Protein AF-A0A2H0W7L7-F1 (afdb_monomer)

Mean predicted aligned error: 9.6 Å

Sequence (191 aa):
MMRGKQKNEIRKRAFTLIELLIVILIVGILATIAIVSYGNMKERAKAAKMAADLKQIETAFHLWATSEGVSSWWQEDVWKAPTDEPTLDWLSKNTSLKEWLPSALNVDNNLYVYDNDLDTFDTSVNNCANGVIYAGVNLNIWDPTLISSAEALDKQIDNGDGPKCGKLVWDKTGTDGNFIGYKLGNNSSDL

InterPro domains:
  IPR000983 General secretion pathway protein G-type pilin [PR00813] (14-39)
  IPR000983 General secretion pathway protein G-type pilin [PR00813] (50-68)
  IPR012902 Prokaryotic N-terminal methylation site [PF07963] (11-35)
  IPR012902 Prokaryotic N-terminal methylation site [TIGR02532] (12-35)
  IPR045584 Pilin-like [SSF54523] (15-143)

Foldseek 3Di:
DDDDDDDPDPDDDDDDPVNVVVVVVVVVVVVVVCVVVVVVVVLLVLLVVVLVLVVQLLQLQVVQCVVVVHFWDDAQVVQVDPDNWAFPLRCCVRHPSVVSHDPVHDRPPSQWTWHQNQDWAQPQVPPQPDRDIAQATKTKGPDLVNLVSLQSNCCVNPVSSDQPDDQWHFDCDDPVHTMIIGGSDPHNIGD

Solvent-accessible surface area (backbone atoms only — not comparable to full-atom values): 11039 Å² total; per-residue (Å²): 137,90,82,87,82,84,78,86,77,79,79,78,84,75,85,53,73,64,62,53,51,53,50,55,52,54,51,54,58,53,50,57,58,49,54,63,51,48,56,60,51,51,38,48,50,50,17,53,47,50,53,54,49,50,54,48,50,45,51,18,51,54,52,41,37,57,74,73,67,53,78,45,66,73,51,37,73,78,72,66,50,100,43,80,58,39,28,49,36,55,44,39,75,77,47,77,49,46,83,44,47,59,91,88,59,85,44,84,75,56,43,44,26,42,41,29,87,71,57,67,48,80,33,65,87,67,78,36,94,66,78,57,71,50,24,42,31,30,40,34,36,75,44,74,82,51,58,80,20,42,66,58,28,24,46,73,77,39,77,48,73,48,47,69,28,84,54,37,31,40,39,89,78,48,98,87,43,55,41,36,37,35,50,72,32,94,34,48,47,46,108

Secondary structure (DSSP, 8-state):
------------PPPPHHHHHHHHHHHHHHHHHHHHHHHHHHHHHHHHHHHHHHHHHHHHHHHHHHHHT-SBPPPGGGG--SSSS-BHHHHHHHSGGGGTS-TTS--TTS-EEEE-S--EE--GGG--SS---EE--EEEE--TTTGGGHHHHHHHHSTT--TTSSSEEEESS-TT-SEEEEESSSSSSB-

Structure (mmCIF, N/CA/C/O backbone):
data_AF-A0A2H0W7L7-F1
#
_entry.id   AF-A0A2H0W7L7-F1
#
loop_
_atom_site.group_PDB
_atom_site.id
_atom_site.type_symbol
_atom_site.label_atom_id
_atom_site.label_alt_id
_atom_site.label_comp_id
_atom_site.label_asym_id
_atom_site.label_entity_id
_atom_site.label_seq_id
_atom_site.pdbx_PDB_ins_code
_atom_site.Cartn_x
_atom_site.Cartn_y
_atom_site.Cartn_z
_atom_site.occupancy
_atom_site.B_iso_or_equiv
_atom_site.auth_seq_id
_atom_site.auth_comp_id
_atom_site.auth_asym_id
_atom_site.auth_atom_id
_atom_site.pdbx_PDB_model_num
ATOM 1 N N . MET A 1 1 ? -84.112 -1.173 36.627 1.00 44.72 1 MET A N 1
ATOM 2 C CA . MET A 1 1 ? -83.220 -2.207 36.053 1.00 44.72 1 MET A CA 1
ATOM 3 C C . MET A 1 1 ? -81.986 -1.517 35.466 1.00 44.72 1 MET A C 1
ATOM 5 O O . MET A 1 1 ? -82.106 -0.389 35.013 1.00 44.72 1 MET A O 1
ATOM 9 N N . MET A 1 2 ? -80.816 -2.147 35.600 1.00 65.12 2 MET A N 1
ATOM 10 C CA . MET A 1 2 ? -79.445 -1.615 35.452 1.00 65.12 2 MET A CA 1
ATOM 11 C C . MET A 1 2 ? -79.091 -0.942 34.109 1.00 65.12 2 MET A C 1
ATOM 13 O O . MET A 1 2 ? -79.514 -1.424 33.064 1.00 65.12 2 MET A O 1
ATOM 17 N N . ARG A 1 3 ? -78.130 0.003 34.124 1.00 62.28 3 ARG A N 1
ATOM 18 C CA . ARG A 1 3 ? -76.767 -0.224 33.568 1.00 62.28 3 ARG A CA 1
ATOM 19 C C . ARG A 1 3 ? -75.824 0.956 33.845 1.00 62.28 3 ARG A C 1
ATOM 21 O O . ARG A 1 3 ? -75.894 1.989 33.188 1.00 62.28 3 ARG A O 1
ATOM 28 N N . GLY A 1 4 ? -74.903 0.774 34.795 1.00 59.44 4 GLY A N 1
ATOM 29 C CA . GLY A 1 4 ? -73.743 1.652 34.965 1.00 59.44 4 GLY A CA 1
ATOM 30 C C . GLY A 1 4 ? -72.736 1.409 33.839 1.00 59.44 4 GLY A C 1
ATOM 31 O O . GLY A 1 4 ? -72.265 0.287 33.662 1.00 59.44 4 GLY A O 1
ATOM 32 N N . LYS A 1 5 ? -72.432 2.443 33.049 1.00 63.53 5 LYS A N 1
ATOM 33 C CA . LYS A 1 5 ? -71.366 2.413 32.036 1.00 63.53 5 LYS A CA 1
ATOM 34 C C . LYS A 1 5 ? -70.005 2.411 32.742 1.00 63.53 5 LYS A C 1
ATOM 36 O O . LYS A 1 5 ? -69.664 3.394 33.393 1.00 63.53 5 LYS A O 1
ATOM 41 N N . GLN A 1 6 ? -69.225 1.339 32.596 1.00 68.56 6 GLN A N 1
ATOM 42 C CA . GLN A 1 6 ? -67.821 1.333 33.014 1.00 68.56 6 GLN A CA 1
ATOM 43 C C . GLN A 1 6 ? -67.001 2.232 32.077 1.00 68.56 6 GLN A C 1
ATOM 45 O O . GLN A 1 6 ? -66.967 2.010 30.867 1.00 68.56 6 GLN A O 1
ATOM 50 N N . LYS A 1 7 ? -66.372 3.275 32.631 1.00 63.66 7 LYS A N 1
ATOM 51 C CA . LYS A 1 7 ? -65.394 4.111 31.925 1.00 63.66 7 LYS A CA 1
ATOM 52 C C . LYS A 1 7 ? -64.049 3.383 31.910 1.00 63.66 7 LYS A C 1
ATOM 54 O O . LYS A 1 7 ? -63.464 3.158 32.965 1.00 63.66 7 LYS A O 1
ATOM 59 N N . ASN A 1 8 ? -63.565 3.031 30.721 1.00 68.69 8 ASN A N 1
ATOM 60 C CA . ASN A 1 8 ? -62.194 2.566 30.526 1.00 68.69 8 ASN A CA 1
ATOM 61 C C . ASN A 1 8 ? -61.240 3.766 30.607 1.00 68.69 8 ASN A C 1
ATOM 63 O O . ASN A 1 8 ? -60.985 4.435 29.609 1.00 68.69 8 ASN A O 1
ATOM 67 N N . GLU A 1 9 ? -60.726 4.044 31.803 1.00 68.44 9 GLU A N 1
ATOM 68 C CA . GLU A 1 9 ? -59.615 4.976 32.007 1.00 68.44 9 GLU A CA 1
ATOM 69 C C . GLU A 1 9 ? -58.318 4.313 31.515 1.00 68.44 9 GLU A C 1
ATOM 71 O O . GLU A 1 9 ? -57.808 3.365 32.121 1.00 68.44 9 GLU A O 1
ATOM 76 N N . ILE A 1 10 ? -57.780 4.791 30.390 1.00 73.56 10 ILE A N 1
ATOM 77 C CA . ILE A 1 10 ? -56.475 4.359 29.878 1.00 73.56 10 ILE A CA 1
ATOM 78 C C . ILE A 1 10 ? -55.415 4.864 30.864 1.00 73.56 10 ILE A C 1
ATOM 80 O O . ILE A 1 10 ? -55.089 6.051 30.887 1.00 73.56 10 ILE A O 1
ATOM 84 N N . ARG A 1 11 ? -54.875 3.968 31.700 1.00 76.00 11 ARG A N 1
ATOM 85 C CA . ARG A 1 11 ? -53.783 4.304 32.624 1.00 76.00 11 ARG A CA 1
ATOM 86 C C . ARG A 1 11 ? -52.576 4.795 31.821 1.00 76.00 11 ARG A C 1
ATOM 88 O O . ARG A 1 11 ? -51.924 4.005 31.138 1.00 76.00 11 ARG A O 1
ATOM 95 N N . LYS A 1 12 ? -52.261 6.090 31.917 1.00 74.00 12 LYS A N 1
ATOM 96 C CA . LYS A 1 12 ? -51.020 6.648 31.371 1.00 74.00 12 LYS A CA 1
ATOM 97 C C . LYS A 1 12 ? -49.845 6.048 32.144 1.00 74.00 12 LYS A C 1
ATOM 99 O O . LYS A 1 12 ? -49.725 6.263 33.347 1.00 74.00 12 LYS A O 1
ATOM 104 N N . ARG A 1 13 ? -49.006 5.261 31.466 1.00 77.94 13 ARG A N 1
ATOM 105 C CA . ARG A 1 13 ? -47.748 4.759 32.033 1.00 77.94 13 ARG A CA 1
ATOM 106 C C . ARG A 1 13 ? -46.771 5.932 32.110 1.00 77.94 13 ARG A C 1
ATOM 108 O O . ARG A 1 13 ? -46.435 6.506 31.079 1.00 77.94 13 ARG A O 1
ATOM 115 N N . ALA A 1 14 ? -46.374 6.309 33.320 1.00 78.12 14 ALA A N 1
ATOM 116 C CA . ALA A 1 14 ? -45.313 7.281 33.554 1.00 78.12 14 ALA A CA 1
ATOM 117 C C . ALA A 1 14 ? -43.990 6.528 33.742 1.00 78.12 14 ALA A C 1
ATOM 119 O O . ALA A 1 14 ? -43.955 5.531 34.460 1.00 78.12 14 ALA A O 1
ATOM 120 N N . PHE A 1 15 ? -42.937 6.992 33.071 1.00 81.44 15 PHE A N 1
ATOM 121 C CA . PHE A 1 15 ? -41.586 6.448 33.202 1.00 81.44 15 PHE A CA 1
ATOM 122 C C . PHE A 1 15 ? -41.033 6.773 34.592 1.00 81.44 15 PHE A C 1
ATOM 124 O O . PHE A 1 15 ? -41.210 7.890 35.085 1.00 81.44 15 PHE A O 1
ATOM 131 N N . THR A 1 16 ? -40.363 5.818 35.228 1.00 91.75 16 THR A N 1
ATOM 132 C CA . THR A 1 16 ? -39.715 6.058 36.519 1.00 91.75 16 THR A CA 1
ATOM 133 C C . THR A 1 16 ? -38.332 6.687 36.323 1.00 91.75 16 THR A C 1
ATOM 135 O O . THR A 1 16 ? -37.633 6.417 35.346 1.00 91.75 16 THR A O 1
ATOM 138 N N . LEU A 1 17 ? -37.900 7.521 37.277 1.00 91.50 17 LEU A N 1
ATOM 139 C CA . LEU A 1 17 ? -36.546 8.095 37.262 1.00 91.50 17 LEU A CA 1
ATOM 140 C C . LEU A 1 17 ? -35.463 7.008 37.305 1.00 91.50 17 LEU A C 1
ATOM 142 O O . LEU A 1 17 ? -34.405 7.172 36.705 1.00 91.50 17 LEU A O 1
ATOM 146 N N . ILE A 1 18 ? -35.739 5.891 37.986 1.00 94.00 18 ILE A N 1
ATOM 147 C CA . ILE A 1 18 ? -34.805 4.768 38.082 1.00 94.00 18 ILE A CA 1
ATOM 148 C C . ILE A 1 18 ? -34.650 4.031 36.748 1.00 94.00 18 ILE A C 1
ATOM 150 O O . ILE A 1 18 ? -33.531 3.674 36.393 1.00 94.00 18 ILE A O 1
ATOM 154 N N . GLU A 1 19 ? -35.727 3.870 35.969 1.00 92.25 19 GLU A N 1
ATOM 155 C CA . GLU A 1 19 ? -35.634 3.305 34.617 1.00 92.25 19 GLU A CA 1
ATOM 156 C C . GLU A 1 19 ? -34.755 4.180 33.722 1.00 92.25 19 GLU A C 1
ATOM 158 O O . GLU A 1 19 ? -33.880 3.662 33.032 1.00 92.25 19 GLU A O 1
ATOM 163 N N . LEU A 1 20 ? -34.919 5.505 33.776 1.00 92.12 20 LEU A N 1
ATOM 164 C CA . LEU A 1 20 ? -34.076 6.412 32.996 1.00 92.12 20 LEU A CA 1
ATOM 165 C C . LEU A 1 20 ? -32.609 6.375 33.459 1.00 92.12 20 LEU A C 1
ATOM 167 O O . LEU A 1 20 ? -31.703 6.384 32.627 1.00 92.12 20 LEU A O 1
ATOM 171 N N . LEU A 1 21 ? -32.368 6.285 34.771 1.00 94.38 21 LEU A N 1
ATOM 172 C CA . LEU A 1 21 ? -31.023 6.227 35.350 1.00 94.38 21 LEU A CA 1
ATOM 173 C C . LEU A 1 21 ? -30.265 4.959 34.937 1.00 94.38 21 LEU A C 1
ATOM 175 O O . LEU A 1 21 ? -29.088 5.026 34.586 1.00 94.38 21 LEU A O 1
ATOM 179 N N . ILE A 1 22 ? -30.935 3.806 34.932 1.00 95.50 22 ILE A N 1
ATOM 180 C CA . ILE A 1 22 ? -30.327 2.544 34.493 1.00 95.50 22 ILE A CA 1
ATOM 181 C C . ILE A 1 22 ? -30.002 2.596 32.995 1.00 95.50 22 ILE A C 1
ATOM 183 O O . ILE A 1 22 ? -28.950 2.114 32.579 1.00 95.50 22 ILE A O 1
ATOM 187 N N . VAL A 1 23 ? -30.853 3.224 32.178 1.00 95.56 23 VAL A N 1
ATOM 188 C CA . VAL A 1 23 ? -30.609 3.348 30.733 1.00 95.56 23 VAL A CA 1
ATOM 189 C C . VAL A 1 23 ? -29.354 4.170 30.450 1.00 95.56 23 VAL A C 1
ATOM 191 O O . VAL A 1 23 ? -28.492 3.710 29.703 1.00 95.56 23 VAL A O 1
ATOM 194 N N . ILE A 1 24 ? -29.202 5.347 31.064 1.00 96.00 24 ILE A N 1
ATOM 195 C CA . ILE A 1 24 ? -28.004 6.174 30.844 1.00 96.00 24 ILE A CA 1
ATOM 196 C C . ILE A 1 24 ? -26.735 5.501 31.383 1.00 96.00 24 ILE A C 1
ATOM 198 O O . ILE A 1 24 ? -25.677 5.634 30.773 1.00 96.00 24 ILE A O 1
ATOM 202 N N . LEU A 1 25 ? -26.844 4.729 32.472 1.00 96.75 25 LEU A N 1
ATOM 203 C CA . LEU A 1 25 ? -25.743 3.933 33.015 1.00 96.75 25 LEU A CA 1
ATOM 204 C C . LEU A 1 25 ? -25.278 2.878 32.002 1.00 96.75 25 LEU A C 1
ATOM 206 O O . LEU A 1 25 ? -24.089 2.790 31.704 1.00 96.75 25 LEU A O 1
ATOM 210 N N . ILE A 1 26 ? -26.213 2.103 31.444 1.00 96.75 26 ILE A N 1
ATOM 211 C CA . ILE A 1 26 ? -25.903 1.059 30.459 1.00 96.75 26 ILE A CA 1
ATOM 212 C C . ILE A 1 26 ? -25.334 1.681 29.178 1.00 96.75 26 ILE A C 1
ATOM 214 O O . ILE A 1 26 ? -24.312 1.213 28.680 1.00 96.75 26 ILE A O 1
ATOM 218 N N . VAL A 1 27 ? -25.940 2.759 28.664 1.00 96.56 27 VAL A N 1
ATOM 219 C CA . VAL A 1 27 ? -25.436 3.468 27.475 1.00 96.56 27 VAL A CA 1
ATOM 220 C C . VAL A 1 27 ? -24.028 4.017 27.719 1.00 96.56 27 VAL A C 1
ATOM 222 O O . VAL A 1 27 ? -23.180 3.899 26.838 1.00 96.56 27 VAL A O 1
ATOM 225 N N . GLY A 1 28 ? -23.743 4.543 28.914 1.00 96.56 28 GLY A N 1
ATOM 226 C CA . GLY A 1 28 ? -22.406 5.006 29.290 1.00 96.56 28 GLY A CA 1
ATOM 227 C C . GLY A 1 28 ? -21.351 3.897 29.244 1.00 96.56 28 GLY A C 1
ATOM 228 O O . GLY A 1 28 ? -20.274 4.103 28.688 1.00 96.56 28 GLY A O 1
ATOM 229 N N . ILE A 1 29 ? -21.670 2.705 29.760 1.00 96.12 29 ILE A N 1
ATOM 230 C CA . ILE A 1 29 ? -20.767 1.540 29.722 1.00 96.12 29 ILE A CA 1
ATOM 231 C C . ILE A 1 29 ? -20.553 1.050 28.283 1.00 96.12 29 ILE A C 1
ATOM 233 O O . ILE A 1 29 ? -19.429 0.755 27.886 1.00 96.12 29 ILE A O 1
ATOM 237 N N . LEU A 1 30 ? -21.614 0.974 27.476 1.00 96.75 30 LEU A N 1
ATOM 238 C CA . LEU A 1 30 ? -21.496 0.544 26.080 1.00 96.75 30 LEU A CA 1
ATOM 239 C C . LEU A 1 30 ? -20.689 1.547 25.240 1.00 96.75 30 LEU A C 1
ATOM 241 O O . LEU A 1 30 ? -19.894 1.139 24.392 1.00 96.75 30 LEU A O 1
ATOM 245 N N . ALA A 1 31 ? -20.850 2.848 25.496 1.00 95.50 31 ALA A N 1
ATOM 246 C CA . ALA A 1 31 ? -20.144 3.901 24.775 1.00 95.50 31 ALA A CA 1
ATOM 247 C C . ALA A 1 31 ? -18.623 3.850 24.993 1.00 95.50 31 ALA A C 1
ATOM 249 O O . ALA A 1 31 ? -17.867 4.006 24.034 1.00 95.50 31 ALA A O 1
ATOM 250 N N . THR A 1 32 ? -18.151 3.590 26.218 1.00 94.62 32 THR A N 1
ATOM 251 C CA . THR A 1 32 ? -16.704 3.528 26.500 1.00 94.62 32 THR A CA 1
ATOM 252 C C . THR A 1 32 ? -16.025 2.354 25.793 1.00 94.62 32 THR A C 1
ATOM 254 O O . THR A 1 32 ? -14.963 2.534 25.196 1.00 94.62 32 THR A O 1
ATOM 257 N N . ILE A 1 33 ? -16.658 1.175 25.778 1.00 92.81 33 ILE A N 1
ATOM 258 C CA . ILE A 1 33 ? -16.157 -0.007 25.054 1.00 92.81 33 ILE A CA 1
ATOM 259 C C . ILE A 1 33 ? -16.105 0.266 23.543 1.00 92.81 33 ILE A C 1
ATOM 261 O O . ILE A 1 33 ? -15.116 -0.062 22.881 1.00 92.81 33 ILE A O 1
ATOM 265 N N . ALA A 1 34 ? -17.145 0.903 22.999 1.00 91.88 34 ALA A N 1
ATOM 266 C CA . ALA A 1 34 ? -17.220 1.228 21.578 1.00 91.88 34 ALA A CA 1
ATOM 267 C C . ALA A 1 34 ? -16.090 2.172 21.128 1.00 91.88 34 ALA A C 1
ATOM 269 O O . ALA A 1 34 ? -15.500 1.949 20.072 1.00 91.88 34 ALA A O 1
ATOM 270 N N . ILE A 1 35 ? -15.744 3.185 21.933 1.00 90.44 35 ILE A N 1
ATOM 271 C CA . ILE A 1 35 ? -14.691 4.160 21.599 1.00 90.44 35 ILE A CA 1
ATOM 272 C C . ILE A 1 35 ? -13.319 3.486 21.465 1.00 90.44 35 ILE A C 1
ATOM 274 O O . ILE A 1 35 ? -12.625 3.706 20.472 1.00 90.44 35 ILE A O 1
ATOM 278 N N . VAL A 1 36 ? -12.936 2.639 22.427 1.00 88.31 36 VAL A N 1
ATOM 279 C CA . VAL A 1 36 ? -11.635 1.943 22.393 1.00 88.31 36 VAL A CA 1
ATOM 280 C C . VAL A 1 36 ? -11.565 0.976 21.209 1.00 88.31 36 VAL A C 1
ATOM 282 O O . VAL A 1 36 ? -10.558 0.917 20.505 1.00 88.31 36 VAL A O 1
ATOM 285 N N . SER A 1 37 ? -12.651 0.248 20.940 1.00 88.25 37 SER A N 1
ATOM 286 C CA . SER A 1 37 ? -12.724 -0.664 19.796 1.00 88.25 37 SER A CA 1
ATOM 287 C C . SER A 1 37 ? -12.615 0.073 18.454 1.00 88.25 37 SER A C 1
ATOM 289 O O . SER A 1 37 ? -11.928 -0.397 17.545 1.00 88.25 37 SER A O 1
ATOM 291 N N . TYR A 1 38 ? -13.236 1.250 18.335 1.00 88.81 38 TYR A N 1
ATOM 292 C CA . TYR A 1 38 ? -13.267 2.031 17.099 1.00 88.81 38 TYR A CA 1
ATOM 293 C C . TYR A 1 38 ? -11.879 2.472 16.613 1.00 88.81 38 TYR A C 1
ATOM 295 O O . TYR A 1 38 ? -11.607 2.380 15.415 1.00 88.81 38 TYR A O 1
ATOM 303 N N . GLY A 1 39 ? -10.986 2.887 17.519 1.00 85.25 39 GLY A N 1
ATOM 304 C CA . GLY A 1 39 ? -9.608 3.259 17.165 1.00 85.25 39 GLY A CA 1
ATOM 305 C C . GLY A 1 39 ? -8.859 2.118 16.470 1.00 85.25 39 GLY A C 1
ATOM 306 O O . GLY A 1 39 ? -8.406 2.268 15.335 1.00 85.25 39 GLY A O 1
ATOM 307 N N . ASN A 1 40 ? -8.857 0.938 17.095 1.00 84.19 40 ASN A N 1
ATOM 308 C CA . ASN A 1 40 ? -8.197 -0.259 16.565 1.00 84.19 40 ASN A CA 1
ATOM 309 C C . ASN A 1 40 ? -8.807 -0.730 15.232 1.00 84.19 40 ASN A C 1
ATOM 311 O O . ASN A 1 40 ? -8.094 -1.198 14.343 1.00 84.19 40 ASN A O 1
ATOM 315 N N . MET A 1 41 ? -10.133 -0.627 15.076 1.00 88.25 41 MET A N 1
ATOM 316 C CA . MET A 1 41 ? -10.801 -0.974 13.815 1.00 88.25 41 MET A CA 1
ATOM 317 C C . MET A 1 41 ? -10.397 -0.030 12.680 1.00 88.25 41 MET A C 1
ATOM 319 O O . MET A 1 41 ? -10.169 -0.488 11.561 1.00 88.25 41 MET A O 1
ATOM 323 N N . LYS A 1 42 ? -10.273 1.272 12.960 1.00 88.69 42 LYS A N 1
ATOM 324 C CA . LYS A 1 42 ? -9.879 2.278 11.968 1.00 88.69 42 LYS A CA 1
ATOM 325 C C . LYS A 1 42 ? -8.464 2.034 11.438 1.00 88.69 42 LYS A C 1
ATOM 327 O O . LYS A 1 42 ? -8.264 2.099 10.229 1.00 88.69 42 LYS A O 1
ATOM 332 N N . GLU A 1 43 ? -7.505 1.733 12.309 1.00 87.56 43 GLU A N 1
ATOM 333 C CA . GLU A 1 43 ? -6.121 1.426 11.909 1.00 87.56 43 GLU A CA 1
ATOM 334 C C . GLU A 1 43 ? -6.041 0.154 11.060 1.00 87.56 43 GLU A C 1
ATOM 336 O O . GLU A 1 43 ? -5.433 0.151 9.991 1.00 87.56 43 GLU A O 1
ATOM 341 N N . ARG A 1 44 ? -6.749 -0.910 11.459 1.00 88.62 44 ARG A N 1
ATOM 342 C CA . ARG A 1 44 ? -6.827 -2.148 10.665 1.00 88.62 44 ARG A CA 1
ATOM 343 C C . ARG A 1 44 ? -7.475 -1.929 9.300 1.00 88.62 44 ARG A C 1
ATOM 345 O O . ARG A 1 44 ? -7.012 -2.502 8.319 1.00 88.62 44 ARG A O 1
ATOM 352 N N . ALA A 1 45 ? -8.517 -1.100 9.225 1.00 90.69 45 ALA A N 1
ATOM 353 C CA . ALA A 1 45 ? -9.172 -0.760 7.964 1.00 90.69 45 ALA A CA 1
ATOM 354 C C . ALA A 1 45 ? -8.247 0.038 7.032 1.00 90.69 45 ALA A C 1
ATOM 356 O O . ALA A 1 45 ? -8.211 -0.237 5.834 1.00 90.69 45 ALA A O 1
ATOM 357 N N . LYS A 1 46 ? -7.464 0.982 7.577 1.00 89.75 46 LYS A N 1
ATOM 358 C CA .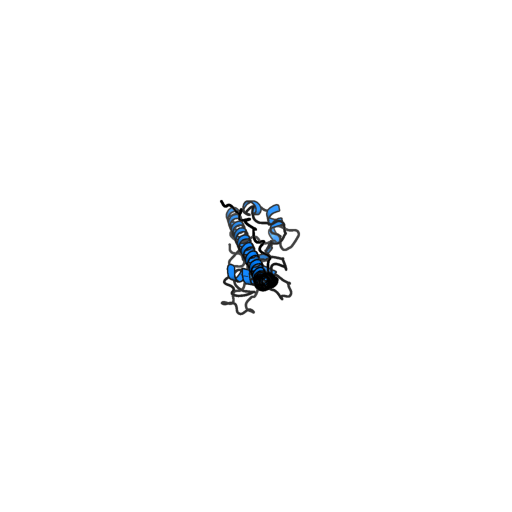 LYS A 1 46 ? -6.423 1.692 6.820 1.00 89.75 46 LYS A CA 1
ATOM 359 C C . LYS A 1 46 ? -5.372 0.726 6.280 1.00 89.75 46 LYS A C 1
ATOM 361 O O . LYS A 1 46 ? -5.131 0.732 5.079 1.00 89.75 46 LYS A O 1
ATOM 366 N N . ALA A 1 47 ? -4.818 -0.135 7.135 1.00 91.00 47 ALA A N 1
ATOM 367 C CA . ALA A 1 47 ? -3.838 -1.140 6.728 1.00 91.00 47 ALA A CA 1
ATOM 368 C C . ALA A 1 47 ? -4.394 -2.083 5.648 1.00 91.00 47 ALA A C 1
ATOM 370 O O . ALA A 1 47 ? -3.736 -2.322 4.645 1.00 91.00 47 ALA A O 1
ATOM 371 N N . ALA A 1 48 ? -5.636 -2.557 5.789 1.00 92.00 48 ALA A N 1
ATOM 372 C CA . ALA A 1 48 ? -6.266 -3.414 4.784 1.00 92.00 48 ALA A CA 1
ATOM 373 C C . ALA A 1 48 ? -6.450 -2.707 3.433 1.00 92.00 48 ALA A C 1
ATOM 375 O O . ALA A 1 48 ? -6.210 -3.305 2.383 1.00 92.00 48 ALA A O 1
ATOM 376 N N . LYS A 1 49 ? -6.836 -1.424 3.450 1.00 91.12 49 LYS A N 1
ATOM 377 C CA . LYS A 1 49 ? -6.912 -0.614 2.232 1.0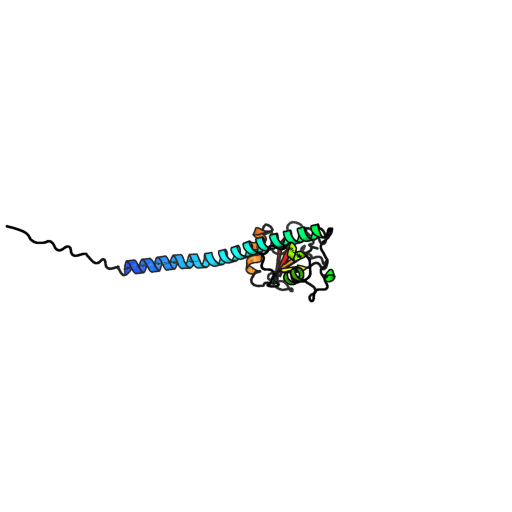0 91.12 49 LYS A CA 1
ATOM 378 C C . LYS A 1 49 ? -5.535 -0.454 1.587 1.00 91.12 49 LYS A C 1
ATOM 380 O O . LYS A 1 49 ? -5.409 -0.713 0.398 1.00 91.12 49 LYS A O 1
ATOM 385 N N . MET A 1 50 ? -4.522 -0.076 2.365 1.00 90.25 50 MET A N 1
ATOM 386 C CA . MET A 1 50 ? -3.152 0.074 1.866 1.00 90.25 50 MET A CA 1
ATOM 387 C C . MET A 1 50 ? -2.627 -1.235 1.280 1.00 90.25 50 MET A C 1
ATOM 389 O O . MET A 1 50 ? -2.068 -1.227 0.195 1.00 90.25 50 MET A O 1
ATOM 393 N N . ALA A 1 51 ? -2.867 -2.372 1.935 1.00 92.06 51 ALA A N 1
ATOM 394 C CA . ALA A 1 51 ? -2.457 -3.672 1.418 1.00 92.06 51 ALA A CA 1
ATOM 395 C C . ALA A 1 51 ? -3.111 -4.005 0.072 1.00 92.06 51 ALA A C 1
ATOM 397 O O . ALA A 1 51 ? -2.460 -4.557 -0.814 1.00 92.06 51 ALA A O 1
ATOM 398 N N . ALA A 1 52 ? -4.394 -3.677 -0.089 1.00 92.56 52 ALA A N 1
ATOM 399 C CA . ALA A 1 52 ? -5.097 -3.865 -1.351 1.00 92.56 52 ALA A CA 1
ATOM 400 C C . ALA A 1 52 ? -4.578 -2.923 -2.448 1.00 92.56 52 ALA A C 1
ATOM 402 O O . ALA A 1 52 ? -4.433 -3.354 -3.592 1.00 92.56 52 ALA A O 1
ATOM 403 N N . ASP A 1 53 ? -4.307 -1.664 -2.104 1.00 92.12 53 ASP A N 1
ATOM 404 C CA . ASP A 1 53 ? -3.769 -0.655 -3.018 1.00 92.12 53 ASP A CA 1
ATOM 405 C C . ASP A 1 53 ? -2.344 -1.046 -3.471 1.00 92.12 53 ASP A C 1
ATOM 407 O O . ASP A 1 53 ? -2.078 -1.097 -4.668 1.00 92.12 53 ASP A O 1
ATOM 411 N N . LEU A 1 54 ? -1.462 -1.448 -2.547 1.00 92.00 54 LEU A N 1
ATOM 412 C CA . LEU A 1 54 ? -0.091 -1.889 -2.841 1.00 92.00 54 LEU A CA 1
ATOM 413 C C . LEU A 1 54 ? -0.046 -3.112 -3.760 1.00 92.00 54 LEU A C 1
ATOM 415 O O . LEU A 1 54 ? 0.680 -3.103 -4.745 1.00 92.00 54 LEU A O 1
ATOM 419 N N . LYS A 1 55 ? -0.868 -4.138 -3.502 1.00 92.38 55 LYS A N 1
ATOM 420 C CA . LYS A 1 55 ? -0.941 -5.330 -4.370 1.00 92.38 55 LYS A CA 1
ATOM 421 C C . LYS A 1 55 ? -1.428 -5.001 -5.781 1.00 92.38 55 LYS A C 1
ATOM 423 O O . LYS A 1 55 ? -0.991 -5.614 -6.754 1.00 92.38 55 LYS A O 1
ATOM 428 N N . GLN A 1 56 ? -2.357 -4.054 -5.897 1.00 94.06 56 GLN A N 1
ATOM 429 C CA . GLN A 1 56 ? -2.834 -3.563 -7.189 1.00 94.06 56 GLN A CA 1
ATOM 430 C C . GLN A 1 56 ? -1.734 -2.816 -7.944 1.00 94.06 56 GLN A C 1
ATOM 432 O O . GLN A 1 56 ? -1.566 -3.045 -9.139 1.00 94.06 56 GLN A O 1
ATOM 437 N N . ILE A 1 57 ? -0.978 -1.963 -7.247 1.00 93.94 57 ILE A N 1
ATOM 438 C CA . ILE A 1 57 ? 0.162 -1.239 -7.814 1.00 93.94 57 ILE A CA 1
ATOM 439 C C . ILE A 1 57 ? 1.244 -2.223 -8.259 1.00 93.94 57 ILE A C 1
ATOM 441 O O . ILE A 1 57 ? 1.658 -2.170 -9.408 1.00 93.94 57 ILE A O 1
ATOM 445 N N . GLU A 1 58 ? 1.630 -3.173 -7.405 1.00 92.94 58 GLU A N 1
ATOM 446 C CA . GLU A 1 58 ? 2.589 -4.234 -7.733 1.00 92.94 58 GLU A CA 1
ATOM 447 C C . GLU A 1 58 ? 2.186 -4.980 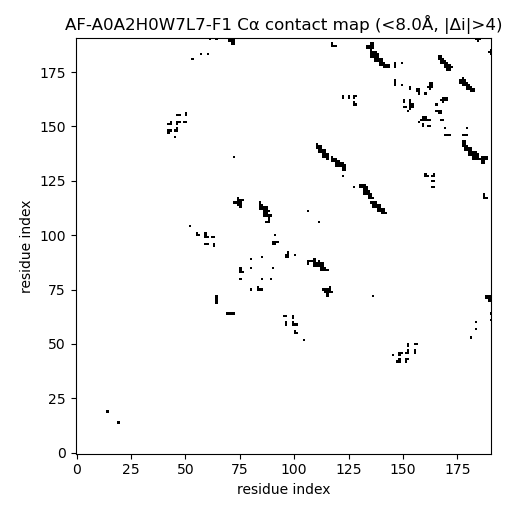-9.008 1.00 92.94 58 GLU A C 1
ATOM 449 O O . GLU A 1 58 ? 2.964 -5.088 -9.955 1.00 92.94 58 GLU A O 1
ATOM 454 N N . THR A 1 59 ? 0.931 -5.430 -9.073 1.00 94.00 59 THR A N 1
ATOM 455 C CA . THR A 1 59 ? 0.406 -6.118 -10.257 1.00 94.00 59 THR A CA 1
ATOM 456 C C . THR A 1 59 ? 0.493 -5.228 -11.501 1.00 94.00 59 THR A C 1
ATOM 458 O O . THR A 1 59 ? 0.906 -5.700 -12.557 1.00 94.00 59 THR A O 1
ATOM 461 N N . ALA A 1 60 ? 0.139 -3.944 -11.389 1.00 94.94 60 ALA A N 1
ATOM 462 C CA . ALA A 1 60 ? 0.234 -2.993 -12.494 1.00 94.94 60 ALA A CA 1
ATOM 463 C C . ALA A 1 60 ? 1.682 -2.811 -12.973 1.00 94.94 60 ALA A C 1
ATOM 465 O O . ALA A 1 60 ? 1.929 -2.810 -14.176 1.00 94.94 60 ALA A O 1
ATOM 466 N N . PHE A 1 61 ? 2.637 -2.724 -12.047 1.00 94.25 61 PHE A N 1
ATOM 467 C CA . PHE A 1 61 ? 4.063 -2.621 -12.348 1.00 94.25 61 PHE A CA 1
ATOM 468 C C . PHE A 1 61 ? 4.600 -3.870 -13.058 1.00 94.25 61 PHE A C 1
ATOM 470 O O . PHE A 1 61 ? 5.269 -3.733 -14.081 1.00 94.25 61 PHE A O 1
ATOM 477 N N . HIS A 1 62 ? 4.259 -5.082 -12.605 1.00 93.19 62 HIS A N 1
ATOM 478 C CA . HIS A 1 62 ? 4.670 -6.309 -13.304 1.00 93.19 62 HIS A CA 1
ATOM 479 C C . HIS A 1 62 ? 4.044 -6.435 -14.697 1.00 93.19 62 HIS A C 1
ATOM 481 O O . HIS A 1 62 ? 4.712 -6.869 -15.638 1.00 93.19 62 HIS A O 1
ATOM 487 N N . LEU A 1 63 ? 2.769 -6.063 -14.855 1.00 94.94 63 LEU A N 1
ATOM 488 C CA . LEU A 1 63 ? 2.109 -6.068 -16.162 1.00 94.94 63 LEU A CA 1
ATOM 489 C C . LEU A 1 63 ? 2.741 -5.045 -17.107 1.00 94.94 63 LEU A C 1
ATOM 491 O O . LEU A 1 63 ? 3.008 -5.370 -18.263 1.00 94.94 63 LEU A O 1
ATOM 495 N N . TRP A 1 64 ? 3.044 -3.851 -16.599 1.00 95.06 64 TRP A N 1
ATOM 496 C CA . TRP A 1 64 ? 3.740 -2.816 -17.348 1.00 95.06 64 TRP A CA 1
ATOM 497 C C . TRP A 1 64 ? 5.124 -3.294 -17.803 1.00 95.06 64 TRP A C 1
ATOM 499 O O . TRP A 1 64 ? 5.419 -3.258 -18.998 1.00 95.06 64 TRP A O 1
ATOM 509 N N . ALA A 1 65 ? 5.924 -3.848 -16.888 1.00 93.50 65 ALA A N 1
ATOM 510 C CA . ALA A 1 65 ? 7.235 -4.424 -17.186 1.00 93.50 65 ALA A CA 1
ATOM 511 C C . ALA A 1 65 ? 7.163 -5.537 -18.242 1.00 93.50 65 ALA A C 1
ATOM 513 O O . ALA A 1 65 ? 7.920 -5.538 -19.215 1.00 93.50 65 ALA A O 1
ATOM 514 N N . THR A 1 66 ? 6.184 -6.434 -18.107 1.00 94.06 66 THR A N 1
ATOM 515 C CA . THR A 1 66 ? 5.931 -7.502 -19.083 1.00 94.06 66 THR A CA 1
ATOM 516 C C . THR A 1 66 ? 5.561 -6.936 -20.456 1.00 94.06 66 THR A C 1
ATOM 518 O O . THR A 1 66 ? 6.018 -7.453 -21.474 1.00 94.06 66 THR A O 1
ATOM 521 N N . SER A 1 67 ? 4.751 -5.874 -20.503 1.00 95.69 67 SER A N 1
ATOM 522 C CA . SER A 1 67 ? 4.300 -5.256 -21.756 1.00 95.69 67 SER A CA 1
ATOM 523 C C . SER A 1 67 ? 5.417 -4.552 -22.530 1.00 95.69 67 SER A C 1
ATOM 525 O O . SER A 1 67 ? 5.442 -4.612 -23.756 1.00 95.69 67 SER A O 1
ATOM 527 N N . GLU A 1 68 ? 6.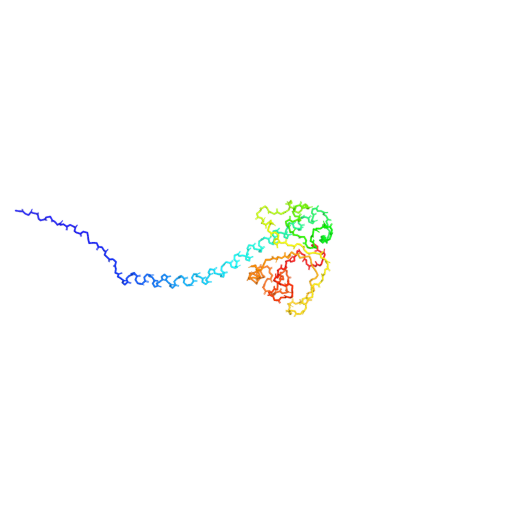365 -3.947 -21.814 1.00 93.88 68 GLU A N 1
ATOM 528 C CA . GLU A 1 68 ? 7.543 -3.282 -22.383 1.00 93.88 68 GLU A CA 1
ATOM 529 C C . GLU A 1 68 ? 8.675 -4.286 -22.683 1.00 93.88 68 GLU A C 1
ATOM 531 O O . GLU A 1 68 ? 9.670 -3.946 -23.322 1.00 93.88 68 GLU A O 1
ATOM 536 N N . GLY A 1 69 ? 8.526 -5.542 -22.242 1.00 93.12 69 GLY A N 1
ATOM 537 C CA . GLY A 1 69 ? 9.501 -6.610 -22.459 1.00 93.12 69 GLY A CA 1
ATOM 538 C C . GLY A 1 69 ? 10.817 -6.392 -21.711 1.00 93.12 69 GLY A C 1
ATOM 539 O O . GLY A 1 69 ? 11.859 -6.881 -22.154 1.00 93.12 69 GLY A O 1
ATOM 540 N N . VAL A 1 70 ? 10.788 -5.643 -20.606 1.00 90.00 70 VAL A N 1
ATOM 541 C CA . VAL A 1 70 ? 11.971 -5.415 -19.771 1.00 90.00 70 VAL A CA 1
ATOM 542 C C . VAL A 1 70 ? 12.222 -6.628 -18.876 1.00 90.00 70 VAL A C 1
ATOM 544 O O . VAL A 1 70 ? 11.292 -7.318 -18.470 1.00 90.00 70 VAL A O 1
ATOM 547 N N . SER A 1 71 ? 13.493 -6.913 -18.588 1.00 87.00 71 SER A N 1
ATOM 548 C CA . SER A 1 71 ? 13.912 -8.001 -17.690 1.00 87.00 71 SER A CA 1
ATOM 549 C C . SER A 1 71 ? 14.278 -7.516 -16.288 1.00 87.00 71 SER A C 1
ATOM 551 O O . SER A 1 71 ? 14.569 -8.329 -15.418 1.00 87.00 71 SER A O 1
ATOM 553 N N . SER A 1 72 ? 14.306 -6.201 -16.094 1.00 87.81 72 SER A N 1
ATOM 554 C CA . SER A 1 72 ? 14.638 -5.547 -14.838 1.00 87.81 72 SER A CA 1
ATOM 555 C C . SER A 1 72 ? 13.777 -4.306 -14.662 1.00 87.81 72 SER A C 1
ATOM 557 O O . SER A 1 72 ? 13.356 -3.691 -15.646 1.00 87.81 72 SER A O 1
ATOM 559 N N . TRP A 1 73 ? 13.565 -3.912 -13.413 1.00 88.81 73 TRP A N 1
ATOM 560 C CA . TRP A 1 73 ? 12.910 -2.655 -13.074 1.00 88.81 73 TRP A CA 1
ATOM 561 C C . TRP A 1 73 ? 13.668 -1.442 -13.639 1.00 88.81 73 TRP A C 1
ATOM 563 O O . TRP A 1 73 ? 14.896 -1.455 -13.760 1.00 88.81 73 TRP A O 1
ATOM 573 N N . TRP A 1 74 ? 12.940 -0.379 -13.988 1.00 88.81 74 TRP A N 1
ATOM 574 C CA . TRP A 1 74 ? 13.542 0.865 -14.478 1.00 88.81 74 TRP A CA 1
ATOM 575 C C . TRP A 1 74 ? 14.263 1.590 -13.349 1.00 88.81 74 TRP A C 1
ATOM 577 O O . TRP A 1 74 ? 13.698 1.742 -12.270 1.00 88.81 74 TRP A O 1
ATOM 587 N N . GLN A 1 75 ? 15.481 2.064 -13.589 1.00 87.75 75 GLN A N 1
ATOM 588 C CA . GLN A 1 75 ? 16.100 3.034 -12.682 1.00 87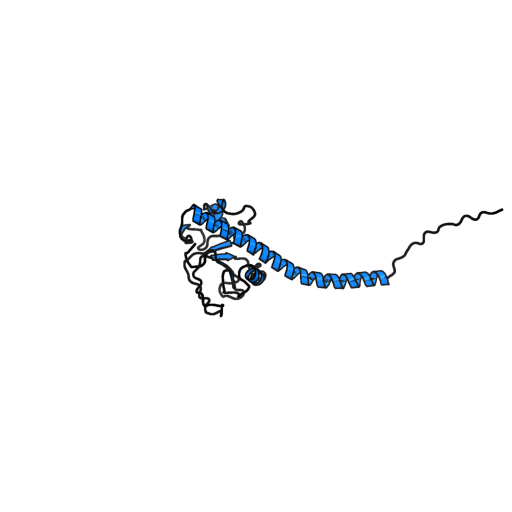.75 75 GLN A CA 1
ATOM 589 C C . GLN A 1 75 ? 15.299 4.338 -12.732 1.00 87.75 75 GLN A C 1
ATOM 591 O O . GLN A 1 75 ? 14.835 4.733 -13.807 1.00 87.75 75 GLN A O 1
ATOM 596 N N . GLU A 1 76 ? 15.131 4.997 -11.592 1.00 83.44 76 GLU A N 1
ATOM 597 C CA . GLU A 1 76 ? 14.306 6.208 -11.493 1.00 83.44 76 GLU A CA 1
ATOM 598 C C . GLU A 1 76 ? 14.819 7.366 -12.368 1.00 83.44 76 GLU A C 1
ATOM 600 O O . GLU A 1 76 ? 14.036 8.047 -13.042 1.00 83.44 76 GLU A O 1
ATOM 605 N N . ASP A 1 77 ? 16.144 7.478 -12.501 1.00 85.25 77 ASP A N 1
ATOM 606 C CA . ASP A 1 77 ? 16.837 8.471 -13.329 1.00 85.25 77 ASP A CA 1
ATOM 607 C C . ASP A 1 77 ? 16.466 8.414 -14.820 1.00 85.25 77 ASP A C 1
ATOM 609 O O . ASP A 1 77 ? 16.616 9.399 -15.557 1.00 85.25 77 ASP A O 1
ATOM 613 N N . VAL A 1 78 ? 15.959 7.272 -15.303 1.00 87.12 78 VAL A N 1
ATOM 614 C CA . VAL A 1 78 ? 15.607 7.080 -16.719 1.00 87.12 78 VAL A CA 1
ATOM 615 C C . VAL A 1 78 ? 14.511 8.053 -17.151 1.00 87.12 78 VAL A C 1
ATOM 617 O O . VAL A 1 78 ? 14.516 8.521 -18.295 1.00 87.12 78 VAL A O 1
ATOM 620 N N . TRP A 1 79 ? 13.588 8.395 -16.251 1.00 88.88 79 TRP A N 1
ATOM 621 C CA . TRP A 1 79 ? 12.459 9.260 -16.581 1.00 88.88 79 TRP A CA 1
ATOM 622 C C . TRP A 1 79 ? 12.754 10.752 -16.423 1.00 88.88 79 TRP A C 1
ATOM 624 O O . TRP A 1 79 ? 11.965 11.564 -16.912 1.00 88.88 79 TRP A O 1
ATOM 634 N N . LYS A 1 80 ? 13.891 11.128 -15.816 1.00 86.50 80 LYS A N 1
ATOM 635 C CA . LYS A 1 80 ? 14.279 12.532 -15.577 1.00 86.50 80 LYS A CA 1
ATOM 636 C C . LYS A 1 80 ? 13.152 13.328 -14.913 1.00 86.50 80 LYS A C 1
ATOM 638 O O . LYS A 1 80 ? 12.774 14.409 -15.381 1.00 86.50 80 LYS A O 1
ATOM 643 N N . ALA A 1 81 ? 12.562 12.743 -13.876 1.00 85.94 81 ALA A N 1
ATOM 644 C CA . ALA A 1 81 ? 11.495 13.382 -13.131 1.00 85.94 81 ALA A CA 1
ATOM 645 C C . ALA A 1 81 ? 12.003 14.661 -12.426 1.00 85.94 81 ALA A C 1
ATOM 647 O O . ALA A 1 81 ? 13.208 14.856 -12.270 1.00 85.94 81 ALA A O 1
ATOM 648 N N . PRO A 1 82 ? 11.106 15.583 -12.028 1.00 83.31 82 PRO A N 1
ATOM 649 C CA . PRO A 1 82 ? 11.497 16.801 -11.311 1.00 83.31 82 PRO A CA 1
ATOM 650 C C . PRO A 1 82 ? 12.114 16.549 -9.928 1.00 83.31 82 PRO A C 1
ATOM 652 O O . PRO A 1 82 ? 12.729 17.454 -9.368 1.00 83.31 82 PRO A O 1
ATOM 655 N N . THR A 1 83 ? 11.874 15.366 -9.370 1.00 82.75 83 THR A N 1
ATOM 656 C CA . THR A 1 83 ? 12.406 14.862 -8.104 1.00 82.75 83 THR A CA 1
ATOM 657 C C . THR A 1 83 ? 13.223 13.612 -8.394 1.00 82.75 83 THR A C 1
ATOM 659 O O . THR A 1 83 ? 12.921 12.927 -9.372 1.00 82.75 83 THR A O 1
ATOM 662 N N . ASP A 1 84 ? 14.218 13.332 -7.552 1.00 78.75 84 ASP A N 1
ATOM 663 C CA . ASP A 1 84 ? 15.050 12.127 -7.679 1.00 78.75 84 ASP A CA 1
ATOM 664 C C . ASP A 1 84 ? 14.163 10.867 -7.594 1.00 78.75 84 ASP A C 1
ATOM 666 O O . ASP A 1 84 ? 14.197 10.032 -8.489 1.00 78.75 84 ASP A O 1
ATOM 670 N N . GLU A 1 85 ? 13.199 10.856 -6.664 1.00 84.62 85 GLU A N 1
ATOM 671 C CA . GLU A 1 85 ? 12.189 9.798 -6.557 1.00 84.62 85 GLU A CA 1
ATOM 672 C C . GLU A 1 85 ? 10.843 10.223 -7.209 1.00 84.62 85 GLU A C 1
ATOM 674 O O . GLU A 1 85 ? 10.156 11.132 -6.706 1.00 84.62 85 GLU A O 1
ATOM 679 N N . PRO A 1 86 ? 10.409 9.637 -8.342 1.00 90.56 86 PRO A N 1
ATOM 680 C CA . PRO A 1 86 ? 9.159 10.006 -9.004 1.00 90.56 86 PRO A CA 1
ATOM 681 C C . PRO A 1 86 ? 7.913 9.475 -8.280 1.00 90.56 86 PRO A C 1
ATOM 683 O O . PRO A 1 86 ? 7.790 8.294 -7.949 1.00 90.56 86 PRO A O 1
ATOM 686 N N . THR A 1 87 ? 6.898 10.330 -8.124 1.00 92.38 87 THR A N 1
ATOM 687 C CA . THR A 1 87 ? 5.597 9.900 -7.589 1.00 92.38 87 THR A CA 1
ATOM 688 C C . THR A 1 87 ? 4.847 9.021 -8.592 1.00 92.38 87 THR A C 1
ATOM 690 O O . THR A 1 87 ? 4.951 9.189 -9.810 1.00 92.38 87 THR A O 1
ATOM 693 N N . LEU A 1 88 ? 4.000 8.122 -8.090 1.00 92.00 88 LEU A N 1
ATOM 694 C CA . LEU A 1 88 ? 3.129 7.289 -8.917 1.00 92.00 88 LEU A CA 1
ATOM 695 C C . LEU A 1 88 ? 2.166 8.126 -9.777 1.00 92.00 88 LEU A C 1
ATOM 697 O O . LEU A 1 88 ? 1.876 7.755 -10.913 1.00 92.00 88 LEU A O 1
ATOM 701 N N . ASP A 1 89 ? 1.706 9.272 -9.262 1.00 92.25 89 ASP A N 1
ATOM 702 C CA . ASP A 1 89 ? 0.933 10.257 -10.028 1.00 92.25 89 ASP A CA 1
ATOM 703 C C . ASP A 1 89 ? 1.723 10.746 -11.246 1.00 92.25 89 ASP A C 1
ATOM 705 O O . ASP A 1 89 ? 1.226 10.709 -12.376 1.00 92.25 89 ASP A O 1
ATOM 709 N N . TRP A 1 90 ? 2.976 11.151 -11.025 1.00 92.88 90 TRP A N 1
ATOM 710 C CA . TRP A 1 90 ? 3.852 11.630 -12.081 1.00 92.88 90 TRP A CA 1
ATOM 711 C C . TRP A 1 90 ? 4.139 10.529 -13.103 1.00 92.88 90 TRP A C 1
ATOM 713 O O . TRP A 1 90 ? 3.974 10.771 -14.301 1.00 92.88 90 TRP A O 1
ATOM 723 N N . LEU A 1 91 ? 4.469 9.311 -12.659 1.00 92.75 91 LEU A N 1
ATOM 724 C CA . LEU A 1 91 ? 4.675 8.168 -13.553 1.00 92.75 91 LEU A CA 1
ATOM 725 C C . LEU A 1 91 ? 3.429 7.897 -14.395 1.00 92.75 91 LEU A C 1
ATOM 727 O O . LEU A 1 91 ? 3.517 7.822 -15.615 1.00 92.75 91 LEU A O 1
ATOM 731 N N . SER A 1 92 ? 2.244 7.871 -13.783 1.00 92.81 92 SER A N 1
ATOM 732 C CA . SER A 1 92 ? 0.989 7.643 -14.507 1.00 92.81 92 SER A CA 1
ATOM 733 C C . SER A 1 92 ? 0.698 8.702 -15.586 1.00 92.81 92 SER A C 1
ATOM 735 O O . SER A 1 92 ? 0.005 8.436 -16.566 1.00 92.81 92 SER A O 1
ATOM 737 N N . LYS A 1 93 ? 1.211 9.926 -15.432 1.00 92.31 93 LYS A N 1
ATOM 738 C CA . LYS A 1 93 ? 0.999 11.016 -16.396 1.00 92.31 93 LYS A CA 1
ATOM 739 C C . LYS A 1 93 ? 2.044 11.048 -17.506 1.00 92.31 93 LYS A C 1
ATOM 741 O O . LYS A 1 93 ? 1.751 11.586 -18.572 1.00 92.31 93 LYS A O 1
ATOM 746 N N . ASN A 1 94 ? 3.233 10.501 -17.260 1.00 92.94 94 ASN A N 1
ATOM 747 C CA . ASN A 1 94 ? 4.390 10.631 -18.147 1.00 92.94 94 ASN A CA 1
ATOM 748 C C . ASN A 1 94 ? 4.860 9.295 -18.747 1.00 92.94 94 ASN A C 1
ATOM 750 O O . ASN A 1 94 ? 5.722 9.302 -19.623 1.00 92.94 94 ASN A O 1
ATOM 754 N N . THR A 1 95 ? 4.291 8.163 -18.325 1.00 92.88 95 THR A N 1
ATOM 755 C CA . THR A 1 95 ? 4.603 6.821 -18.839 1.00 92.88 95 THR A CA 1
ATOM 756 C C . THR A 1 95 ? 3.336 6.032 -19.201 1.00 92.88 95 THR A C 1
ATOM 758 O O . THR A 1 95 ? 2.211 6.466 -18.941 1.00 92.88 95 THR A O 1
ATOM 761 N N . SER A 1 96 ? 3.506 4.844 -19.794 1.00 93.00 96 SER A N 1
ATOM 762 C CA . SER A 1 96 ? 2.426 3.889 -20.094 1.00 93.00 96 SER A CA 1
ATOM 763 C C . SER A 1 96 ? 1.855 3.190 -18.846 1.00 93.00 96 SER A C 1
ATOM 765 O O . SER A 1 96 ? 0.863 2.470 -18.949 1.00 93.00 96 SER A O 1
ATOM 767 N N . LEU A 1 97 ? 2.389 3.447 -17.642 1.00 93.25 97 LEU A N 1
ATOM 768 C CA . LEU A 1 97 ? 1.933 2.830 -16.387 1.00 93.25 97 LEU A CA 1
ATOM 769 C C . LEU A 1 97 ? 0.431 3.030 -16.123 1.00 93.25 97 LEU A C 1
ATOM 771 O O . LEU A 1 97 ? -0.235 2.150 -15.579 1.00 93.25 97 LEU A O 1
ATOM 775 N N . LYS A 1 98 ? -0.140 4.165 -16.537 1.00 92.56 98 LYS A N 1
ATOM 776 C CA . LYS A 1 98 ? -1.570 4.456 -16.348 1.00 92.56 98 LYS A CA 1
ATOM 777 C C . LYS A 1 98 ? -2.505 3.465 -17.034 1.00 92.56 98 LYS A C 1
ATOM 779 O O . LYS A 1 98 ? -3.626 3.295 -16.566 1.00 92.56 98 LYS A O 1
ATOM 784 N N . GLU A 1 99 ? -2.065 2.812 -18.105 1.00 93.88 99 GLU A N 1
ATOM 785 C CA . GLU A 1 99 ? -2.856 1.783 -18.791 1.00 93.88 99 GLU A CA 1
ATOM 786 C C . GLU A 1 99 ? -3.042 0.528 -17.925 1.00 93.88 99 GLU A C 1
ATOM 788 O O . GLU A 1 99 ? -4.021 -0.201 -18.086 1.00 93.88 99 GLU A O 1
ATOM 793 N N . TRP A 1 100 ? -2.133 0.315 -16.972 1.00 94.81 100 TRP A N 1
ATOM 794 C CA . TRP A 1 100 ? -2.082 -0.858 -16.104 1.00 94.81 100 TRP A CA 1
ATOM 795 C C . TRP A 1 100 ? -2.624 -0.589 -14.696 1.00 94.81 100 TRP A C 1
ATOM 797 O O . TRP A 1 100 ? -2.978 -1.528 -13.981 1.00 94.81 100 TRP A O 1
ATOM 807 N N . LEU A 1 101 ? 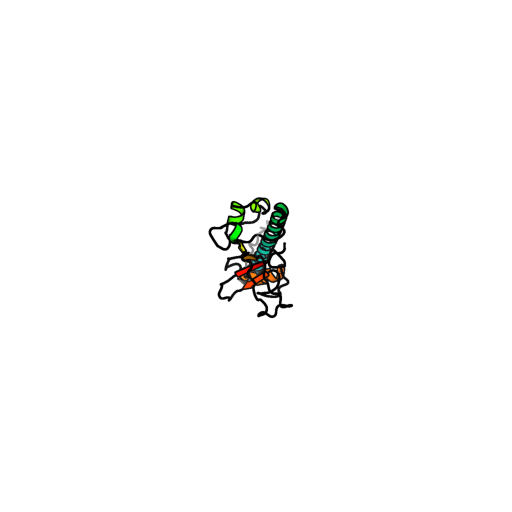-2.723 0.681 -14.291 1.00 92.94 101 LEU A N 1
ATOM 808 C CA . LEU A 1 101 ? -3.251 1.066 -12.984 1.00 92.94 101 LEU A CA 1
ATOM 809 C C . LEU A 1 101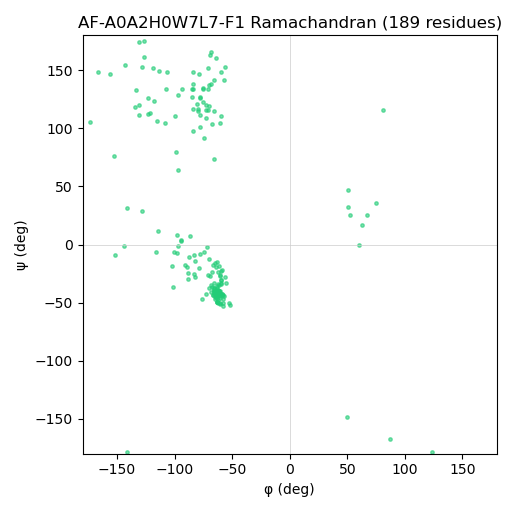 ? -4.785 0.936 -12.931 1.00 92.94 101 LEU A C 1
ATOM 811 O O . LEU A 1 101 ? -5.491 1.431 -13.814 1.00 92.94 101 LEU A O 1
ATOM 815 N N . PRO A 1 102 ? -5.347 0.332 -11.869 1.00 90.62 102 PRO A N 1
ATOM 816 C CA . PRO A 1 102 ? -6.790 0.227 -11.729 1.00 90.62 102 PRO A CA 1
ATOM 817 C C . PRO A 1 102 ? -7.412 1.595 -11.441 1.00 90.62 102 PRO A C 1
ATOM 819 O O . PRO A 1 102 ? -6.956 2.334 -10.573 1.00 90.62 102 PRO A O 1
ATOM 822 N N . SER A 1 103 ? -8.533 1.903 -12.095 1.00 84.12 103 SER A N 1
ATOM 823 C CA . SER A 1 103 ? -9.215 3.202 -11.956 1.00 84.12 103 SER A CA 1
ATOM 824 C C . SER A 1 103 ? -9.753 3.492 -10.547 1.00 84.12 103 SER A C 1
ATOM 826 O O . SER A 1 103 ? -10.123 4.624 -10.255 1.00 84.12 103 SER A O 1
ATOM 828 N N . ALA A 1 104 ? -9.846 2.474 -9.685 1.00 83.00 104 ALA A N 1
ATOM 829 C CA . ALA A 1 104 ? -10.272 2.618 -8.292 1.00 83.00 104 ALA A CA 1
ATOM 830 C C . ALA A 1 104 ? -9.136 3.074 -7.356 1.00 83.00 104 ALA A C 1
ATOM 832 O O . ALA A 1 104 ? -9.401 3.458 -6.213 1.00 83.00 104 ALA A O 1
ATOM 833 N N . LEU A 1 105 ? -7.885 3.010 -7.818 1.00 85.62 105 LEU A N 1
ATOM 834 C CA . LEU A 1 105 ? -6.723 3.431 -7.053 1.00 85.62 105 LEU A CA 1
ATOM 835 C C . LEU A 1 105 ? -6.621 4.958 -7.066 1.00 85.62 105 LEU A C 1
ATOM 837 O O . LEU A 1 105 ? -6.608 5.586 -8.122 1.00 85.62 105 LEU A O 1
ATOM 841 N N . ASN A 1 106 ? -6.518 5.560 -5.882 1.00 81.12 106 ASN A N 1
ATOM 842 C CA . ASN A 1 106 ? -6.250 6.988 -5.772 1.00 81.12 106 ASN A CA 1
ATOM 843 C C . ASN A 1 106 ? -4.739 7.232 -5.880 1.00 81.12 106 ASN A C 1
ATOM 845 O O . ASN A 1 106 ? -4.019 7.078 -4.892 1.00 81.12 106 ASN A O 1
ATOM 849 N N . VAL A 1 107 ? -4.282 7.592 -7.079 1.00 77.88 107 VAL A N 1
ATOM 850 C CA . VAL A 1 107 ? -2.878 7.936 -7.354 1.00 77.88 107 VAL A CA 1
ATOM 851 C C . VAL A 1 107 ? -2.573 9.424 -7.183 1.00 77.88 107 VAL A C 1
ATOM 853 O O . VAL A 1 107 ? -1.419 9.774 -6.968 1.00 77.88 107 VAL A O 1
ATOM 856 N N . ASP A 1 108 ? -3.594 10.286 -7.179 1.00 70.62 108 ASP A N 1
ATOM 857 C CA . ASP A 1 108 ? -3.454 11.745 -7.320 1.00 70.62 108 ASP A CA 1
ATOM 858 C C . ASP A 1 108 ? -2.825 12.446 -6.100 1.00 70.62 108 ASP A C 1
ATOM 860 O O . ASP A 1 108 ? -2.451 13.616 -6.163 1.00 70.62 108 ASP A O 1
ATOM 864 N N . ASN A 1 109 ? -2.702 11.752 -4.968 1.00 76.12 109 ASN A N 1
ATOM 865 C CA . ASN A 1 109 ? -2.223 12.339 -3.714 1.00 76.12 109 ASN A CA 1
ATOM 866 C C . ASN A 1 109 ? -0.692 12.341 -3.559 1.00 76.12 109 ASN A C 1
ATOM 868 O O . ASN A 1 109 ? -0.219 12.657 -2.470 1.00 76.12 109 ASN A O 1
ATOM 872 N N . ASN A 1 110 ? 0.081 11.965 -4.588 1.00 81.19 110 ASN A N 1
ATOM 873 C CA . ASN A 1 110 ? 1.549 11.821 -4.509 1.00 81.19 110 ASN A CA 1
ATOM 874 C C . ASN A 1 110 ? 2.021 10.924 -3.349 1.00 81.19 110 ASN A C 1
ATOM 876 O O . ASN A 1 110 ? 3.122 11.078 -2.836 1.00 81.19 110 ASN A O 1
ATOM 880 N N . LEU A 1 111 ? 1.158 10.003 -2.918 1.00 86.69 111 LEU A N 1
ATOM 881 C CA . LEU A 1 111 ? 1.375 9.185 -1.730 1.00 86.69 111 LEU A CA 1
ATOM 882 C C . LEU A 1 111 ? 2.454 8.124 -1.953 1.00 86.69 111 LEU A C 1
ATOM 884 O O . LEU A 1 111 ? 3.259 7.859 -1.065 1.00 86.69 111 LEU A O 1
ATOM 888 N N . TYR A 1 112 ? 2.401 7.494 -3.123 1.00 90.44 112 TYR A N 1
ATOM 889 C CA . TYR A 1 112 ? 3.296 6.422 -3.520 1.00 90.44 112 TYR A CA 1
ATOM 890 C C . TYR A 1 112 ? 4.415 7.010 -4.361 1.00 90.44 112 TYR A C 1
ATOM 892 O O . TYR A 1 112 ? 4.148 7.724 -5.331 1.00 90.44 112 TYR A O 1
ATOM 900 N N . VAL A 1 113 ? 5.641 6.693 -3.990 1.00 90.06 113 VAL A N 1
ATOM 901 C CA . VAL A 1 113 ? 6.860 7.163 -4.629 1.00 90.06 113 VAL A CA 1
ATOM 902 C C . VAL A 1 113 ? 7.647 5.940 -5.053 1.00 90.06 113 VAL A C 1
ATOM 904 O O . VAL A 1 113 ? 7.829 5.020 -4.263 1.00 90.06 113 VAL A O 1
ATOM 907 N N . TYR A 1 114 ? 8.003 5.881 -6.327 1.00 91.06 114 TYR A N 1
ATOM 908 C CA . TYR A 1 114 ? 8.834 4.810 -6.846 1.00 91.06 114 TYR A CA 1
ATOM 909 C C . TYR A 1 114 ? 10.292 5.168 -6.604 1.00 91.06 114 TYR A C 1
ATOM 911 O O . TYR A 1 114 ? 10.681 6.292 -6.900 1.00 91.06 114 TYR A O 1
ATOM 919 N N . ASP A 1 115 ? 11.049 4.204 -6.104 1.00 86.12 115 ASP A N 1
ATOM 920 C CA . ASP A 1 115 ? 12.448 4.357 -5.739 1.00 86.12 115 ASP A CA 1
ATOM 921 C C . ASP A 1 115 ? 13.230 3.154 -6.282 1.00 86.12 115 ASP A C 1
ATOM 923 O O . ASP A 1 115 ? 12.929 1.987 -5.986 1.00 86.12 115 ASP A O 1
ATOM 927 N N . ASN A 1 116 ? 14.180 3.458 -7.163 1.00 86.75 116 ASN A N 1
ATOM 928 C CA . ASN A 1 116 ? 15.138 2.495 -7.689 1.00 86.75 116 ASN A CA 1
ATOM 929 C C . ASN A 1 116 ? 16.437 3.203 -8.084 1.00 86.75 116 ASN A C 1
ATOM 931 O O . ASN A 1 116 ? 16.713 3.392 -9.278 1.00 86.75 116 ASN A O 1
ATOM 935 N N . ASP A 1 117 ? 17.230 3.557 -7.083 1.00 75.00 117 ASP A N 1
ATOM 936 C CA . ASP A 1 117 ? 18.573 4.126 -7.227 1.00 75.00 117 ASP A CA 1
ATOM 937 C C . ASP A 1 117 ? 19.701 3.064 -7.149 1.00 75.00 117 ASP A C 1
ATOM 939 O O . ASP A 1 117 ? 20.888 3.386 -7.253 1.00 75.00 117 ASP A O 1
ATOM 943 N N . LEU A 1 118 ? 19.329 1.776 -7.049 1.00 70.38 118 LEU A N 1
ATOM 944 C CA . LEU A 1 118 ? 20.212 0.612 -6.872 1.00 70.38 118 LEU A CA 1
ATOM 945 C C . LEU A 1 118 ? 21.016 0.603 -5.564 1.00 70.38 118 LEU A C 1
ATOM 947 O O . LEU A 1 118 ? 22.000 -0.146 -5.458 1.00 70.38 118 LEU A O 1
ATOM 951 N N . ASP A 1 119 ? 20.628 1.398 -4.574 1.00 67.62 119 ASP A N 1
ATOM 952 C CA . ASP A 1 119 ? 21.230 1.329 -3.260 1.00 67.62 119 ASP A CA 1
ATOM 953 C C . ASP A 1 119 ? 20.883 0.007 -2.536 1.00 67.62 119 ASP A C 1
ATOM 955 O O . ASP A 1 119 ? 20.079 -0.831 -2.970 1.00 67.62 119 ASP A O 1
ATOM 959 N N . THR A 1 120 ? 21.625 -0.275 -1.464 1.00 60.34 120 THR A N 1
ATOM 960 C CA . THR A 1 120 ? 21.466 -1.504 -0.683 1.00 60.34 120 THR A CA 1
ATOM 961 C C . THR A 1 120 ? 21.186 -1.151 0.769 1.00 60.34 120 THR A C 1
ATOM 963 O O . THR A 1 120 ? 22.092 -0.688 1.468 1.00 60.34 120 THR A O 1
ATOM 966 N N . PHE A 1 121 ? 19.980 -1.430 1.263 1.00 60.06 121 PHE A N 1
ATOM 967 C CA . PHE A 1 121 ? 19.659 -1.230 2.674 1.00 60.06 121 PHE A CA 1
ATOM 968 C C . PHE A 1 121 ? 20.196 -2.395 3.517 1.00 60.06 121 PHE A C 1
ATOM 970 O O . PHE A 1 121 ? 19.762 -3.548 3.395 1.00 60.06 121 PHE A O 1
ATOM 977 N N . ASP A 1 122 ? 21.152 -2.094 4.401 1.00 57.62 122 ASP A N 1
ATOM 978 C CA . ASP A 1 122 ? 21.668 -3.044 5.385 1.00 57.62 122 ASP A CA 1
ATOM 979 C C . ASP A 1 122 ? 20.686 -3.192 6.556 1.00 57.62 122 ASP A C 1
ATOM 981 O O . ASP A 1 122 ? 20.624 -2.374 7.478 1.00 57.62 122 ASP A O 1
ATOM 985 N N . THR A 1 123 ? 19.915 -4.276 6.539 1.00 56.03 123 THR A N 1
ATOM 986 C CA . THR A 1 123 ? 19.002 -4.637 7.630 1.00 56.03 123 THR A CA 1
ATOM 987 C C . THR A 1 123 ? 19.585 -5.669 8.595 1.00 56.03 123 THR A C 1
ATOM 989 O O . THR A 1 123 ? 18.877 -6.121 9.500 1.00 56.03 123 THR A O 1
ATOM 992 N N . SER A 1 124 ? 20.877 -6.014 8.474 1.00 54.25 124 SER A N 1
ATOM 993 C CA . SER A 1 124 ? 21.557 -6.985 9.351 1.00 54.25 124 SER A CA 1
ATOM 994 C C . SER A 1 124 ? 21.576 -6.566 10.827 1.00 54.25 124 SER A C 1
ATOM 996 O O . SER A 1 124 ? 21.706 -7.408 11.717 1.00 54.25 124 SER A O 1
ATOM 998 N N . VAL A 1 125 ? 21.352 -5.279 11.104 1.00 55.50 125 VAL A N 1
ATOM 999 C CA . VAL A 1 125 ? 21.270 -4.714 12.456 1.00 55.50 125 VAL A CA 1
ATOM 1000 C C . VAL A 1 125 ? 19.967 -5.041 13.209 1.00 55.50 125 VAL A C 1
ATOM 1002 O O . VAL A 1 125 ? 19.885 -4.741 14.397 1.00 55.50 125 VAL A O 1
ATOM 1005 N N . ASN A 1 126 ? 18.965 -5.685 12.584 1.00 58.84 126 ASN A N 1
ATOM 1006 C CA . ASN A 1 126 ? 17.615 -5.819 13.173 1.00 58.84 126 ASN A CA 1
ATOM 1007 C C . ASN A 1 126 ? 17.163 -7.241 13.541 1.00 58.84 126 ASN A C 1
ATOM 1009 O O . ASN A 1 126 ? 15.993 -7.435 13.856 1.00 58.84 126 ASN A O 1
ATOM 1013 N N . ASN A 1 127 ? 18.062 -8.234 13.549 1.00 61.12 127 ASN A N 1
ATOM 1014 C CA . ASN A 1 127 ? 17.748 -9.626 13.922 1.00 61.12 127 ASN A CA 1
ATOM 1015 C C . ASN A 1 127 ? 16.516 -10.210 13.187 1.00 61.12 127 ASN A C 1
ATOM 1017 O O . ASN A 1 127 ? 15.787 -11.035 13.743 1.00 61.12 127 ASN A O 1
ATOM 1021 N N . CYS A 1 128 ? 16.288 -9.781 11.941 1.00 65.81 128 CYS A N 1
ATOM 1022 C CA . CYS A 1 128 ? 15.325 -10.408 11.044 1.00 65.81 128 CYS A CA 1
ATOM 1023 C C . CYS A 1 128 ? 15.688 -11.887 10.886 1.00 65.81 128 CYS A C 1
ATOM 1025 O O . CYS A 1 128 ? 16.871 -12.238 10.820 1.00 65.81 128 CYS A O 1
ATOM 1027 N N . ALA A 1 129 ? 14.689 -12.767 10.829 1.00 54.84 129 ALA A N 1
ATOM 1028 C CA . ALA A 1 129 ? 14.935 -14.170 10.534 1.00 54.84 129 ALA A CA 1
ATOM 1029 C C . ALA A 1 129 ? 15.574 -14.268 9.135 1.00 54.84 129 ALA A C 1
ATOM 1031 O O . ALA A 1 129 ? 14.891 -14.125 8.127 1.00 54.84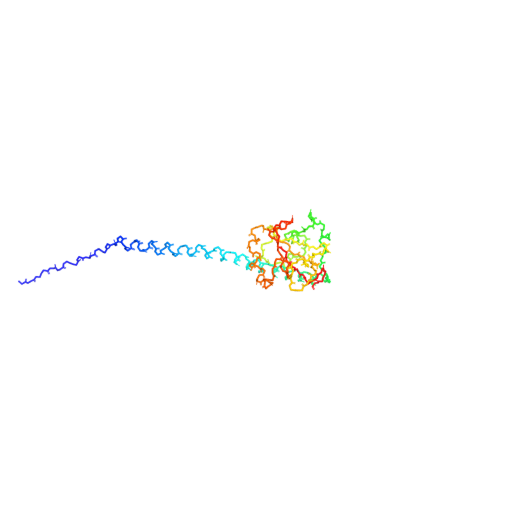 129 ALA A O 1
ATOM 1032 N N . ASN A 1 130 ? 16.890 -14.513 9.111 1.00 53.72 130 ASN A N 1
ATOM 1033 C CA . ASN A 1 130 ? 17.817 -14.449 7.972 1.00 53.72 130 ASN A CA 1
ATOM 1034 C C . ASN A 1 130 ? 18.296 -13.019 7.655 1.00 53.72 130 ASN A C 1
ATOM 1036 O O . ASN A 1 130 ? 17.516 -12.163 7.254 1.00 53.72 130 ASN A O 1
ATOM 1040 N N . GLY A 1 131 ? 19.602 -12.770 7.808 1.00 50.34 131 GLY A N 1
ATOM 1041 C CA . GLY A 1 131 ? 20.273 -11.514 7.450 1.00 50.34 131 GLY A CA 1
ATOM 1042 C C . GLY A 1 131 ? 20.267 -11.247 5.943 1.00 50.34 131 GLY A C 1
ATOM 1043 O O . GLY A 1 131 ? 21.285 -11.414 5.278 1.00 50.34 131 GLY A O 1
ATOM 1044 N N . VAL A 1 132 ? 19.110 -10.871 5.407 1.00 52.34 132 VAL A N 1
ATOM 1045 C CA . VAL A 1 132 ? 18.927 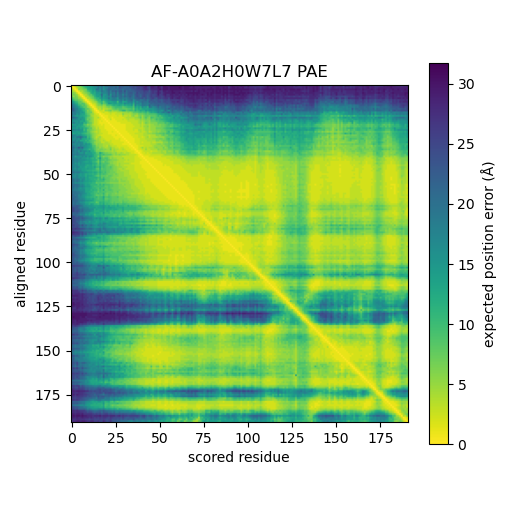-10.500 4.004 1.00 52.34 132 VAL A CA 1
ATOM 1046 C C . VAL A 1 132 ? 19.284 -9.024 3.845 1.00 52.34 132 VAL A C 1
ATOM 1048 O O . VAL A 1 132 ? 18.783 -8.187 4.588 1.00 52.34 132 VAL A O 1
ATOM 1051 N N . ILE A 1 133 ? 20.184 -8.729 2.906 1.00 51.88 133 ILE A N 1
ATOM 1052 C CA . ILE A 1 133 ? 20.515 -7.379 2.437 1.00 51.88 133 ILE A CA 1
ATOM 1053 C C . ILE A 1 133 ? 19.431 -6.998 1.431 1.00 51.88 133 ILE A C 1
ATOM 1055 O O . ILE A 1 133 ? 19.255 -7.704 0.438 1.00 51.88 133 ILE A O 1
ATOM 1059 N N . TYR A 1 134 ? 18.702 -5.912 1.676 1.00 55.78 134 TYR A N 1
ATOM 1060 C CA . TYR A 1 134 ? 17.631 -5.478 0.787 1.00 55.78 134 TYR A CA 1
ATOM 1061 C C . TYR A 1 134 ? 18.121 -4.366 -0.121 1.00 55.78 134 TYR A C 1
ATOM 1063 O O . TYR A 1 134 ? 17.884 -3.187 0.103 1.00 55.78 134 TYR A O 1
ATOM 1071 N N . ALA A 1 135 ? 18.829 -4.784 -1.154 1.00 57.53 135 ALA A N 1
ATOM 1072 C CA . ALA A 1 135 ? 18.972 -4.008 -2.365 1.00 57.53 135 ALA A CA 1
ATOM 1073 C C . ALA A 1 135 ? 17.722 -4.337 -3.191 1.00 57.53 135 ALA A C 1
ATOM 1075 O O . ALA A 1 135 ? 17.506 -5.518 -3.466 1.00 57.53 135 ALA A O 1
ATOM 1076 N N . GLY A 1 136 ? 16.837 -3.384 -3.482 1.00 66.81 136 GLY A N 1
ATOM 1077 C CA . GLY A 1 136 ? 15.496 -3.689 -4.001 1.00 66.81 136 GLY A CA 1
ATOM 1078 C C . GLY A 1 136 ? 14.786 -2.472 -4.568 1.00 66.81 136 GLY A C 1
ATOM 1079 O O . GLY A 1 136 ? 14.957 -1.382 -4.046 1.00 66.81 136 GLY A O 1
ATOM 1080 N N . VAL A 1 137 ? 13.948 -2.678 -5.583 1.00 81.44 137 VAL A N 1
ATOM 1081 C CA . VAL A 1 137 ? 13.036 -1.637 -6.072 1.00 81.44 137 VAL A CA 1
ATOM 1082 C C . VAL A 1 137 ? 11.877 -1.478 -5.105 1.00 81.44 137 VAL A C 1
ATOM 1084 O O . VAL A 1 137 ? 11.138 -2.438 -4.835 1.00 81.44 137 VAL A O 1
ATOM 1087 N N . ASN A 1 138 ? 11.717 -0.260 -4.601 1.00 85.88 138 ASN A N 1
ATOM 1088 C CA . ASN A 1 138 ? 10.771 0.061 -3.553 1.00 85.88 138 ASN A CA 1
ATOM 1089 C C . ASN A 1 138 ? 9.660 0.972 -4.067 1.00 85.88 138 ASN A C 1
ATOM 1091 O O . ASN A 1 138 ? 9.820 1.807 -4.955 1.00 85.88 138 ASN A O 1
ATOM 1095 N N . LEU A 1 139 ? 8.498 0.806 -3.452 1.00 90.00 139 LEU A N 1
ATOM 1096 C CA . LEU A 1 139 ? 7.444 1.794 -3.449 1.00 90.00 139 LEU A CA 1
ATOM 1097 C C . LEU A 1 139 ? 7.367 2.393 -2.045 1.00 90.00 139 LEU A C 1
ATOM 1099 O O . LEU A 1 139 ? 6.862 1.761 -1.111 1.00 90.00 139 LEU A O 1
ATOM 1103 N N . ASN A 1 140 ? 7.874 3.610 -1.910 1.00 88.06 140 ASN A N 1
ATOM 1104 C CA . ASN A 1 140 ? 7.901 4.364 -0.670 1.00 88.06 140 ASN A CA 1
ATOM 1105 C C . ASN A 1 140 ? 6.572 5.097 -0.467 1.00 88.06 140 ASN A C 1
ATOM 1107 O O . ASN A 1 140 ? 5.976 5.651 -1.393 1.00 88.06 140 ASN A O 1
ATOM 1111 N N . ILE A 1 141 ? 6.079 5.083 0.768 1.00 88.19 141 ILE A N 1
ATOM 1112 C CA . ILE A 1 141 ? 4.827 5.721 1.169 1.00 88.19 141 ILE A CA 1
ATOM 1113 C C . ILE A 1 141 ? 5.154 6.830 2.160 1.00 88.19 141 ILE A C 1
ATOM 1115 O O . ILE A 1 141 ? 5.431 6.581 3.338 1.00 88.19 141 ILE A O 1
ATOM 1119 N N . TRP A 1 142 ? 5.055 8.067 1.690 1.00 77.50 142 TRP A N 1
ATOM 1120 C CA . TRP A 1 142 ? 5.405 9.256 2.459 1.00 77.50 142 TRP A CA 1
ATOM 1121 C C . TRP A 1 142 ? 4.157 9.892 3.096 1.00 77.50 142 TRP A C 1
ATOM 1123 O O . TRP A 1 142 ? 3.762 11.009 2.770 1.00 77.50 142 TRP A O 1
ATOM 1133 N N . ASP A 1 143 ? 3.503 9.171 4.017 1.00 79.94 143 ASP A N 1
ATOM 1134 C CA . ASP A 1 143 ? 2.395 9.708 4.826 1.00 79.94 143 ASP A CA 1
ATOM 1135 C C . ASP A 1 143 ? 2.591 9.408 6.324 1.00 79.94 143 ASP A C 1
ATOM 1137 O O . ASP A 1 143 ? 2.438 8.261 6.770 1.00 79.94 143 ASP A O 1
ATOM 1141 N N . PRO A 1 144 ? 2.850 10.439 7.153 1.00 74.31 144 PRO A N 1
ATOM 1142 C CA . PRO A 1 144 ? 3.090 10.262 8.582 1.00 74.31 144 PRO A CA 1
ATOM 1143 C C . PRO A 1 144 ? 1.852 9.762 9.336 1.00 74.31 144 PRO A C 1
ATOM 1145 O O . PRO A 1 144 ? 1.966 9.266 10.453 1.00 74.31 144 PRO A O 1
ATOM 1148 N N . THR A 1 145 ? 0.651 9.872 8.766 1.00 80.19 145 THR A N 1
ATOM 1149 C CA . THR A 1 145 ? -0.576 9.350 9.379 1.00 80.19 145 THR A CA 1
ATOM 1150 C C . THR A 1 145 ? -0.731 7.843 9.192 1.00 80.19 145 THR A C 1
ATOM 1152 O O . THR A 1 145 ? -1.479 7.210 9.951 1.00 80.19 145 THR A O 1
ATOM 1155 N N . LEU A 1 146 ? -0.034 7.258 8.214 1.00 81.62 146 LEU A N 1
ATOM 1156 C CA . LEU A 1 146 ? -0.092 5.831 7.900 1.00 81.62 146 LEU A CA 1
ATOM 1157 C C . LEU A 1 146 ? 0.930 5.016 8.691 1.00 81.62 146 LEU A C 1
ATOM 1159 O O . LEU A 1 146 ? 0.689 3.832 8.920 1.00 81.62 146 LEU A O 1
ATOM 1163 N N . ILE A 1 147 ? 1.982 5.644 9.233 1.00 84.31 147 ILE A N 1
ATOM 1164 C CA . ILE A 1 147 ? 2.989 4.949 10.055 1.00 84.31 147 ILE A CA 1
ATOM 1165 C C . ILE A 1 147 ? 2.393 4.279 11.304 1.00 84.31 147 ILE A C 1
ATOM 1167 O O . ILE A 1 147 ? 2.845 3.224 11.745 1.00 84.31 147 ILE A O 1
ATOM 1171 N N . SER A 1 148 ? 1.312 4.851 11.847 1.00 85.12 148 SER A N 1
ATOM 1172 C CA . SER A 1 148 ? 0.537 4.251 12.944 1.00 85.12 148 SER A CA 1
ATOM 1173 C C . SER A 1 148 ? -0.034 2.877 12.576 1.00 85.12 148 SER A C 1
ATOM 1175 O O . SER A 1 148 ? -0.163 2.006 13.428 1.00 85.12 148 SER A O 1
ATOM 1177 N N . SER A 1 149 ? -0.333 2.670 11.292 1.00 88.94 149 SER A N 1
ATOM 1178 C CA . SER A 1 149 ? -0.904 1.443 10.739 1.00 88.94 149 SER A CA 1
ATOM 1179 C C . SER A 1 149 ? 0.155 0.507 10.140 1.00 88.94 149 SER A C 1
ATOM 1181 O O . SER A 1 149 ? -0.212 -0.579 9.698 1.00 88.94 149 SER A O 1
ATOM 1183 N N . ALA A 1 150 ? 1.442 0.881 10.147 1.00 88.25 150 ALA A N 1
ATOM 1184 C CA . ALA A 1 150 ? 2.521 0.119 9.509 1.00 88.25 150 ALA A CA 1
ATOM 1185 C C . ALA A 1 150 ? 2.674 -1.297 10.083 1.00 88.25 150 ALA A C 1
ATOM 1187 O O . ALA A 1 150 ? 2.758 -2.258 9.336 1.00 88.25 150 ALA A O 1
ATOM 1188 N N . GLU A 1 151 ? 2.579 -1.458 11.401 1.00 89.31 151 GLU A N 1
ATOM 1189 C CA . GLU A 1 151 ? 2.644 -2.778 12.048 1.00 89.31 151 GLU A CA 1
ATOM 1190 C C . GLU A 1 151 ? 1.427 -3.659 11.704 1.00 89.31 151 GLU A C 1
ATOM 1192 O O . GLU A 1 151 ? 1.527 -4.869 11.505 1.00 89.31 151 GLU A O 1
ATOM 1197 N N . ALA A 1 152 ? 0.243 -3.049 11.587 1.00 90.50 152 ALA A N 1
ATOM 1198 C CA . ALA A 1 152 ? -0.960 -3.759 11.159 1.00 90.50 152 ALA A CA 1
ATOM 1199 C C . ALA A 1 152 ? -0.921 -4.128 9.666 1.00 90.50 152 ALA A C 1
ATOM 1201 O O . ALA A 1 152 ? -1.597 -5.078 9.262 1.00 90.50 152 ALA A O 1
ATOM 1202 N N . LEU A 1 153 ? -0.177 -3.363 8.866 1.00 90.94 153 LEU A N 1
ATOM 1203 C CA . LEU A 1 153 ? 0.075 -3.604 7.450 1.00 90.94 153 LEU A CA 1
ATOM 1204 C C . LEU A 1 153 ? 1.101 -4.726 7.264 1.00 90.94 153 LEU A C 1
ATOM 1206 O O . LEU A 1 153 ? 0.826 -5.666 6.523 1.00 90.94 153 LEU A O 1
ATOM 1210 N N . ASP A 1 154 ? 2.204 -4.673 8.008 1.00 88.88 154 ASP A N 1
ATOM 1211 C CA . ASP A 1 154 ? 3.254 -5.695 8.088 1.00 88.88 154 ASP A CA 1
ATOM 1212 C C . ASP A 1 154 ? 2.639 -7.063 8.393 1.00 88.88 154 ASP A C 1
ATOM 1214 O O . ASP A 1 154 ? 2.707 -7.990 7.592 1.00 88.88 154 ASP A O 1
ATOM 1218 N N . LYS A 1 155 ? 1.821 -7.157 9.444 1.00 90.44 155 LYS A N 1
ATOM 1219 C CA . LYS A 1 155 ? 1.115 -8.403 9.771 1.00 90.44 155 LYS A CA 1
ATOM 1220 C C . LYS A 1 155 ? 0.236 -8.964 8.640 1.00 90.44 155 LYS A C 1
ATOM 1222 O O . LYS A 1 155 ? -0.029 -10.165 8.614 1.00 90.44 155 LYS A O 1
ATOM 1227 N N . GLN A 1 156 ? -0.281 -8.117 7.749 1.00 90.00 156 GLN A N 1
ATOM 1228 C CA . GLN A 1 156 ? -1.140 -8.537 6.634 1.00 90.00 156 GLN A CA 1
ATOM 1229 C C . GLN A 1 156 ? -0.365 -8.913 5.371 1.00 90.00 156 GLN A C 1
ATOM 1231 O O . GLN A 1 156 ? -0.861 -9.714 4.575 1.00 90.00 156 GLN A O 1
ATOM 1236 N N . ILE A 1 157 ? 0.793 -8.297 5.155 1.00 87.25 157 ILE A N 1
ATOM 1237 C CA . ILE A 1 157 ? 1.585 -8.437 3.932 1.00 87.25 157 ILE A CA 1
ATOM 1238 C C . ILE A 1 157 ? 2.756 -9.396 4.138 1.00 87.25 157 ILE A C 1
ATOM 1240 O O . ILE A 1 157 ? 3.068 -10.158 3.228 1.00 87.25 157 ILE A O 1
ATOM 1244 N N . ASP A 1 158 ? 3.357 -9.368 5.322 1.00 82.75 158 ASP A N 1
ATOM 1245 C CA . ASP A 1 158 ? 4.713 -9.843 5.580 1.00 82.75 158 ASP A CA 1
ATOM 1246 C C . ASP A 1 158 ? 4.852 -10.559 6.933 1.00 82.75 158 ASP A C 1
ATOM 1248 O O . ASP A 1 158 ? 5.876 -10.554 7.602 1.00 82.75 158 ASP A O 1
ATOM 1252 N N . ASN A 1 159 ? 3.777 -11.223 7.362 1.00 83.50 159 ASN A N 1
ATOM 1253 C CA . ASN A 1 159 ? 3.715 -12.044 8.577 1.00 83.50 159 ASN A CA 1
ATOM 1254 C C . ASN A 1 159 ? 4.007 -11.316 9.906 1.00 83.50 159 ASN A C 1
ATOM 1256 O O . ASN A 1 159 ? 3.864 -11.948 10.958 1.00 83.50 159 ASN A O 1
ATOM 1260 N N . GLY A 1 160 ? 4.303 -10.013 9.903 1.00 82.38 160 GLY A N 1
ATOM 1261 C CA . GLY A 1 160 ? 4.571 -9.251 11.120 1.00 82.38 160 GLY A CA 1
ATOM 1262 C C . GLY A 1 160 ? 5.949 -9.545 11.700 1.00 82.38 160 GLY A C 1
ATOM 1263 O O . GLY A 1 160 ? 6.074 -9.659 12.922 1.00 82.38 160 GLY A O 1
ATOM 1264 N N . ASP A 1 161 ? 6.945 -9.774 10.845 1.00 77.75 161 ASP A N 1
ATOM 1265 C CA . ASP A 1 161 ? 8.308 -10.106 11.259 1.00 77.75 161 ASP A CA 1
ATOM 1266 C C . ASP A 1 161 ? 9.112 -8.880 11.729 1.00 77.75 161 ASP A C 1
ATOM 1268 O O . ASP A 1 161 ? 10.162 -9.038 12.361 1.00 77.75 161 ASP A O 1
ATOM 1272 N N . GLY A 1 162 ? 8.563 -7.675 11.551 1.00 79.12 162 GLY A N 1
ATOM 1273 C CA . GLY A 1 162 ? 9.006 -6.454 12.202 1.00 79.12 162 GLY A CA 1
ATOM 1274 C C . GLY A 1 162 ? 9.387 -5.334 11.230 1.00 79.12 162 GLY A C 1
ATOM 1275 O O . GLY A 1 162 ? 9.318 -5.470 10.017 1.00 79.12 162 GLY A O 1
ATOM 1276 N N . PRO A 1 163 ? 9.834 -4.183 11.760 1.00 77.75 163 PRO A N 1
ATOM 1277 C CA . PRO A 1 163 ? 9.985 -2.945 10.991 1.00 77.75 163 PRO A CA 1
ATOM 1278 C C . PRO A 1 163 ? 10.990 -2.983 9.839 1.00 77.75 163 PRO A C 1
ATOM 1280 O O . PRO A 1 163 ? 10.912 -2.163 8.939 1.00 77.75 163 PRO A O 1
ATOM 1283 N N . LYS A 1 164 ? 11.982 -3.868 9.839 1.00 75.06 164 LYS A N 1
ATOM 1284 C CA . LYS A 1 164 ? 13.077 -3.803 8.852 1.00 75.06 164 LYS A CA 1
ATOM 1285 C C . LYS A 1 164 ? 13.287 -5.132 8.142 1.00 75.06 164 LYS A C 1
ATOM 1287 O O . LYS A 1 164 ? 14.406 -5.451 7.751 1.00 75.06 164 LYS A O 1
ATOM 1292 N N . CYS A 1 165 ? 12.221 -5.913 8.023 1.00 74.88 165 CYS A N 1
ATOM 1293 C CA . CYS A 1 165 ? 12.262 -7.280 7.540 1.00 74.88 165 CYS A CA 1
ATOM 1294 C C . CYS A 1 165 ? 11.274 -7.472 6.368 1.00 74.88 165 CYS A C 1
ATOM 1296 O O . CYS A 1 165 ? 10.465 -6.597 6.090 1.00 74.88 165 CYS A O 1
ATOM 1298 N N . GLY A 1 166 ? 11.481 -8.545 5.603 1.00 77.56 166 GLY A N 1
ATOM 1299 C CA . GLY A 1 166 ? 10.655 -8.998 4.483 1.00 77.56 166 GLY A CA 1
ATOM 1300 C C . GLY A 1 166 ? 10.272 -7.982 3.393 1.00 77.56 166 GLY A C 1
ATOM 1301 O O . GLY A 1 166 ? 11.059 -7.121 2.992 1.00 77.56 166 GLY A O 1
ATOM 1302 N N . LYS A 1 167 ? 9.084 -8.178 2.813 1.00 82.75 167 LYS A N 1
ATOM 1303 C CA . LYS A 1 167 ? 8.486 -7.383 1.729 1.00 82.75 167 LYS A CA 1
ATOM 1304 C C . LYS A 1 167 ? 8.075 -5.972 2.161 1.00 82.75 167 LYS A C 1
ATOM 1306 O O . LYS A 1 167 ? 8.029 -5.083 1.308 1.00 82.75 167 LYS A O 1
ATOM 1311 N N . LEU A 1 168 ? 7.757 -5.759 3.438 1.00 86.75 168 LEU A N 1
ATOM 1312 C CA . LEU A 1 168 ? 7.298 -4.471 3.952 1.00 86.75 168 LEU A CA 1
ATOM 1313 C C . LEU A 1 168 ? 8.222 -3.965 5.060 1.00 86.75 168 LEU A C 1
ATOM 1315 O O . LEU A 1 168 ? 8.209 -4.458 6.180 1.00 86.75 168 LEU A O 1
ATOM 1319 N N . VAL A 1 169 ? 8.925 -2.877 4.778 1.00 83.19 169 VAL A N 1
ATOM 1320 C CA . VAL A 1 169 ? 9.783 -2.196 5.749 1.00 83.19 169 VAL A CA 1
ATOM 1321 C C . VAL A 1 169 ? 9.140 -0.890 6.207 1.00 83.19 169 VAL A C 1
ATOM 1323 O O . VAL A 1 169 ? 8.404 -0.244 5.467 1.00 83.19 169 VAL A O 1
ATOM 1326 N N . TRP A 1 170 ? 9.383 -0.490 7.446 1.00 83.94 170 TRP A N 1
ATOM 1327 C CA . TRP A 1 170 ? 8.892 0.747 8.030 1.00 83.94 170 TRP A CA 1
ATOM 1328 C C . TRP A 1 170 ? 9.766 1.208 9.201 1.00 83.94 170 TRP A C 1
ATOM 1330 O O . TRP A 1 170 ? 10.267 0.407 9.984 1.00 83.94 170 TRP A O 1
ATOM 1340 N N . ASP A 1 171 ? 9.906 2.517 9.389 1.00 78.94 171 ASP A N 1
ATOM 1341 C CA . ASP A 1 171 ? 10.599 3.084 10.552 1.00 78.94 171 ASP A CA 1
ATOM 1342 C C . ASP A 1 171 ? 9.776 4.227 11.158 1.00 78.94 171 ASP A C 1
ATOM 1344 O O . ASP A 1 171 ? 9.263 5.093 10.453 1.00 78.94 171 ASP A O 1
ATOM 1348 N N . LYS A 1 172 ? 9.621 4.200 12.488 1.00 73.50 172 LYS A N 1
ATOM 1349 C CA . LYS A 1 172 ? 8.908 5.215 13.291 1.00 73.50 172 LYS A CA 1
ATOM 1350 C C . LYS A 1 172 ? 9.860 6.235 13.934 1.00 73.50 172 LYS A C 1
ATOM 1352 O O . LYS A 1 172 ? 9.402 7.151 14.614 1.00 73.50 172 LYS A O 1
ATOM 1357 N N . THR A 1 173 ? 11.170 6.013 13.836 1.00 65.31 173 THR A N 1
ATOM 1358 C CA . THR A 1 173 ? 12.193 6.637 14.693 1.00 65.31 173 THR A CA 1
ATOM 1359 C C . THR A 1 173 ? 13.508 6.974 13.981 1.00 65.31 173 THR A C 1
ATOM 1361 O O . THR A 1 173 ? 14.416 7.499 14.624 1.00 65.31 173 THR A O 1
ATOM 1364 N N . GLY A 1 174 ? 13.630 6.666 12.689 1.00 58.44 174 GLY A N 1
ATOM 1365 C CA . GLY A 1 174 ? 14.856 6.840 11.910 1.00 58.44 174 GLY A CA 1
ATOM 1366 C C . GLY A 1 174 ? 15.241 8.301 11.655 1.00 58.44 174 GLY A C 1
ATOM 1367 O O . GLY A 1 174 ? 14.426 9.217 11.774 1.00 58.44 174 GLY A O 1
ATOM 1368 N N . THR A 1 175 ? 16.502 8.514 11.270 1.00 55.41 175 THR A N 1
ATOM 1369 C CA . THR A 1 175 ? 17.044 9.807 10.807 1.00 55.41 175 THR A CA 1
ATOM 1370 C C . THR A 1 175 ? 16.332 10.347 9.568 1.00 55.41 175 THR A C 1
ATOM 1372 O O . THR A 1 175 ? 16.306 11.560 9.371 1.00 55.41 175 THR A O 1
ATOM 1375 N N . ASP A 1 176 ? 15.699 9.455 8.805 1.00 54.91 176 ASP A N 1
ATOM 1376 C CA . ASP A 1 176 ? 15.044 9.738 7.523 1.00 54.91 176 ASP A CA 1
ATOM 1377 C C . ASP A 1 176 ? 13.536 10.023 7.688 1.00 54.91 176 ASP A C 1
ATOM 1379 O O . ASP A 1 176 ? 12.815 10.276 6.726 1.00 54.91 176 ASP A O 1
ATOM 1383 N N . GLY A 1 177 ? 13.047 10.039 8.935 1.00 66.31 177 GLY A N 1
ATOM 1384 C CA . GLY A 1 177 ? 11.647 10.295 9.265 1.00 66.31 177 GLY A CA 1
ATOM 1385 C C . GLY A 1 177 ? 10.767 9.042 9.246 1.00 66.31 177 GLY A C 1
ATOM 1386 O O . GLY A 1 177 ? 11.242 7.908 9.278 1.00 66.31 177 GLY A O 1
ATOM 1387 N N . ASN A 1 178 ? 9.450 9.260 9.274 1.00 76.25 178 ASN A N 1
ATOM 1388 C CA . ASN A 1 178 ? 8.465 8.180 9.227 1.00 76.25 178 ASN A CA 1
ATOM 1389 C C . ASN A 1 178 ? 8.326 7.682 7.786 1.00 76.25 178 ASN A C 1
ATOM 1391 O O . ASN A 1 178 ? 7.743 8.398 6.971 1.00 76.25 178 ASN A O 1
ATOM 1395 N N . PHE A 1 179 ? 8.778 6.461 7.502 1.00 78.94 179 PHE A N 1
ATOM 1396 C CA . PHE A 1 179 ? 8.664 5.865 6.170 1.00 78.94 179 PHE A CA 1
ATOM 1397 C C . PHE A 1 179 ? 8.039 4.469 6.217 1.00 78.94 179 PHE A C 1
ATOM 1399 O O . PHE A 1 179 ? 8.137 3.756 7.220 1.00 78.94 179 PHE A O 1
ATOM 1406 N N . ILE A 1 180 ? 7.390 4.087 5.118 1.00 86.50 180 ILE A N 1
ATOM 1407 C CA . ILE A 1 180 ? 6.970 2.714 4.826 1.00 86.50 180 ILE A CA 1
ATOM 1408 C C . ILE A 1 180 ? 7.443 2.408 3.406 1.00 86.50 180 ILE A C 1
ATOM 1410 O O . ILE A 1 180 ? 7.030 3.096 2.477 1.00 86.50 180 ILE A O 1
ATOM 1414 N N . GLY A 1 181 ? 8.283 1.395 3.244 1.00 86.88 181 GLY A N 1
ATOM 1415 C CA . GLY A 1 181 ? 8.750 0.894 1.957 1.00 86.88 181 GLY A CA 1
ATOM 1416 C C . GLY A 1 181 ? 8.107 -0.453 1.640 1.00 86.88 181 GLY A C 1
ATOM 1417 O O . GLY A 1 181 ? 8.039 -1.345 2.489 1.00 86.88 181 GLY A O 1
ATOM 1418 N N . TYR A 1 182 ? 7.620 -0.602 0.414 1.00 88.75 182 TYR A N 1
ATOM 1419 C CA . TYR A 1 182 ? 7.054 -1.845 -0.095 1.00 88.75 182 TYR A CA 1
ATOM 1420 C C . TYR A 1 182 ? 7.866 -2.355 -1.280 1.00 88.75 182 TYR A C 1
ATOM 1422 O O . TYR A 1 182 ? 7.994 -1.657 -2.282 1.00 88.75 182 TYR A O 1
ATOM 1430 N N . LYS A 1 183 ? 8.372 -3.584 -1.204 1.00 86.12 183 LYS A N 1
ATOM 1431 C CA . LYS A 1 183 ? 9.195 -4.154 -2.276 1.00 86.12 183 LYS A CA 1
ATOM 1432 C C . LYS A 1 183 ? 8.342 -4.636 -3.437 1.00 86.12 183 LYS A C 1
ATOM 1434 O O . LYS A 1 183 ? 7.437 -5.454 -3.249 1.00 86.12 183 LYS A O 1
ATOM 1439 N N . LEU A 1 184 ? 8.675 -4.156 -4.632 1.00 86.75 184 LEU A N 1
ATOM 1440 C CA . LEU A 1 184 ? 8.068 -4.614 -5.882 1.00 86.75 184 LEU A CA 1
ATOM 1441 C C . LEU A 1 184 ? 8.712 -5.910 -6.395 1.00 86.75 184 LEU A C 1
ATOM 1443 O O . LEU A 1 184 ? 8.040 -6.699 -7.045 1.00 86.75 184 LEU A O 1
ATOM 1447 N N . GLY A 1 185 ? 9.985 -6.158 -6.071 1.00 77.06 185 GLY A N 1
ATOM 1448 C CA . GLY A 1 185 ? 10.726 -7.359 -6.469 1.00 77.06 185 GLY A CA 1
ATOM 1449 C C . GLY A 1 185 ? 11.372 -8.093 -5.293 1.00 77.06 185 GLY A C 1
ATOM 1450 O O . GLY A 1 185 ? 11.346 -7.634 -4.151 1.00 77.06 185 GLY A O 1
ATOM 1451 N N . ASN A 1 186 ? 11.978 -9.249 -5.577 1.00 65.75 186 ASN A N 1
ATOM 1452 C CA . ASN A 1 186 ? 12.684 -10.043 -4.563 1.00 65.75 186 ASN A CA 1
ATOM 1453 C C . ASN A 1 186 ? 14.128 -9.554 -4.309 1.00 65.75 186 ASN A C 1
ATOM 1455 O O . ASN A 1 186 ? 14.642 -9.780 -3.217 1.00 65.75 186 ASN A O 1
ATOM 1459 N N . ASN A 1 187 ? 14.756 -8.891 -5.293 1.00 62.66 187 ASN A N 1
ATOM 1460 C CA . ASN A 1 187 ? 16.151 -8.414 -5.291 1.00 62.66 187 ASN A CA 1
ATOM 1461 C C . ASN A 1 187 ? 16.268 -7.022 -5.964 1.00 62.66 187 ASN A C 1
ATOM 1463 O O . ASN A 1 187 ? 15.277 -6.485 -6.455 1.00 62.66 187 ASN A O 1
ATOM 1467 N N . SER A 1 188 ? 17.486 -6.468 -6.057 1.00 59.62 188 SER A N 1
ATOM 1468 C CA . SER A 1 188 ? 17.770 -5.069 -6.454 1.00 59.62 188 SER A CA 1
ATOM 1469 C C . SER A 1 188 ? 17.408 -4.678 -7.868 1.00 59.62 188 SER A C 1
ATOM 1471 O O . SER A 1 188 ? 17.364 -3.498 -8.186 1.00 59.62 188 SER A O 1
ATOM 1473 N N . SER A 1 189 ? 17.180 -5.653 -8.734 1.00 59.78 189 SER A N 1
ATOM 1474 C CA . SER A 1 189 ? 16.917 -5.387 -10.145 1.00 59.78 189 SER A CA 1
ATOM 1475 C C . SER A 1 189 ? 16.056 -6.448 -10.824 1.00 59.78 189 SER A C 1
ATOM 1477 O O . SER A 1 189 ? 15.602 -6.204 -11.938 1.00 59.78 189 SER A O 1
ATOM 1479 N N . ASP A 1 190 ? 15.772 -7.576 -10.165 1.00 62.91 190 ASP A N 1
ATOM 1480 C CA . ASP A 1 190 ? 15.009 -8.674 -10.759 1.00 62.91 190 ASP A CA 1
ATOM 1481 C C . ASP A 1 190 ? 13.491 -8.431 -10.643 1.00 62.91 190 ASP A C 1
ATOM 1483 O O . ASP A 1 190 ? 12.988 -8.056 -9.574 1.00 62.91 190 ASP A O 1
ATOM 1487 N N . LEU A 1 191 ? 12.782 -8.659 -11.756 1.00 66.94 191 LEU A N 1
ATOM 1488 C CA . LEU A 1 191 ? 11.314 -8.659 -11.864 1.00 66.94 191 LEU A CA 1
ATOM 1489 C C . LEU A 1 191 ? 10.660 -9.887 -11.221 1.00 66.94 191 LEU A C 1
ATOM 1491 O O . LEU A 1 191 ? 11.269 -10.982 -11.233 1.00 66.94 191 LEU A O 1
#

Nearest PDB structures (foldseek):
  7doi-assembly1_A  TM=4.407E-01  e=4.343E+00  Severe acute respiratory syndrome coronavirus 2
  7dfg-assembly1_A  TM=4.446E-01  e=5.210E+00  Severe acute respiratory syndrome coronavirus 2

pLDDT: mean 82.09, std 12.63, range [44.72, 96.75]

Radius of gyration: 27.98 Å; Cα contacts (8 Å, |Δi|>4): 262; chains: 1; bounding box: 105×31×60 Å

Organism: NCBI:txid1974514